Protein AF-A0A6M3XNW1-F1 (afdb_monomer_lite)

Sequence (284 aa):
MSIDFYTALRSRARSQEREARLKGRSLTQAEATAPYVALAETAGERLRAGKSVELAERGQEAQEQQFGKTLEEDRITRAETTRLTEIRLAEEKRATAAREAAEAARLDEQKRISNIQIQMAKDAAEPSTGDRIASGATGAYVGSYVGSAVGTASGAATGAAAGGSYAGLYGAVIGAVIGYFVDCVIITACTDPYSYEVNLARKFRDRFMGPETLTGYYVISAVIAPLIRKFKVVRWLAYRILVTRLVDYGEWVFERKEKTTRPLSKAISKAFLDLCGKIGRRIM

Foldseek 3Di:
DDPVVVVVLVVVLVVVCVVCVVVVHPDDSCNSCVVVVVVVVVVVVVVVVVVVVVVVVVVVVVVVVVVVVVVVVVVVVVVVVVVVVVVVVVVVVVVVVVVVVVVVVVVVVVVVVVVVVVVVVVVVPPDPPDDPDDPDPVVVVVCLVVVLVDDLPVQLVVQPVPDPPPRSVCRSLVSVVVVVDDWQLLVCLLDPCPDPLRVLVSVVCVPPPDPLLVQLSSVVSSVLSVVLNVDVVSSVVCCVQPSVLCSLVSCVVVVVDPDDRDVSSVVSVVVSSVSSNVSSVVVD

Organism: NCBI:txid1070528

Secondary structure (DSSP, 8-state):
--HHHHHHHHHHHHHHHHHHHHTT----HHHHHHHHHHHHHHHHHHHHHHHHHHHHHHHHHHHHHHHHHHHHHHHHHHHHHHHHHHHHHHHHHHHHHHHHHHHHHHHHHHHHHHHHHHHHHHHHTS--SS-----SSHHHHHHHHHTTTS-TTHHHHHHHHHSTTTHHHHHHHHHHHHHS-S--HHHHHHS-TTSHHHHHHHHHHHHH--HHHHHHHHHHHHHHHHHHHH-HHHHHHHIIIIIHHHHHHHHHHTT--SSPPPHHHHHHHHHHHHHHHHHHHHH-

Structure (mmCIF, N/CA/C/O backbone):
data_AF-A0A6M3XNW1-F1
#
_entry.id   AF-A0A6M3XNW1-F1
#
loop_
_atom_site.group_PDB
_atom_site.id
_atom_site.type_symbol
_atom_site.label_atom_id
_atom_site.label_alt_id
_atom_site.label_comp_id
_atom_site.label_asym_id
_atom_site.label_entity_id
_atom_site.label_seq_id
_atom_site.pdbx_PDB_ins_code
_atom_site.Cartn_x
_atom_site.Cartn_y
_atom_site.Cartn_z
_atom_site.occupancy
_atom_site.B_iso_or_equiv
_atom_site.auth_seq_id
_atom_site.auth_comp_id
_atom_site.auth_asym_id
_atom_site.auth_atom_id
_atom_site.pdbx_PDB_model_num
ATOM 1 N N . MET A 1 1 ? -41.170 17.453 61.099 1.00 54.44 1 MET A N 1
ATOM 2 C CA . MET A 1 1 ? -41.900 17.876 62.313 1.00 54.44 1 MET A CA 1
ATOM 3 C C . MET A 1 1 ? -40.866 18.275 63.342 1.00 54.44 1 MET A C 1
ATOM 5 O O . MET A 1 1 ? -40.010 17.451 63.636 1.00 54.44 1 MET A O 1
ATOM 9 N N . SER A 1 2 ? -40.877 19.527 63.806 1.00 63.12 2 SER A N 1
ATOM 10 C CA . SER A 1 2 ? -39.969 19.960 64.871 1.00 63.12 2 SER A CA 1
ATOM 11 C C . SER A 1 2 ? -40.390 19.335 66.203 1.00 63.12 2 SER A C 1
ATOM 13 O O . SER A 1 2 ? -41.561 18.998 66.405 1.00 63.12 2 SER A O 1
ATOM 15 N N . ILE A 1 3 ? -39.425 19.170 67.107 1.00 68.56 3 ILE A N 1
ATOM 16 C CA . ILE A 1 3 ? -39.617 18.628 68.462 1.00 68.56 3 ILE A CA 1
ATOM 17 C C . ILE A 1 3 ? -40.724 19.397 69.217 1.00 68.56 3 ILE A C 1
ATOM 19 O O . ILE A 1 3 ? -41.479 18.799 69.985 1.00 68.56 3 ILE A O 1
ATOM 23 N N . ASP A 1 4 ? -40.899 20.682 68.902 1.00 70.75 4 ASP A N 1
ATOM 24 C CA . ASP A 1 4 ? -41.885 21.585 69.509 1.00 70.75 4 ASP A CA 1
ATOM 25 C C . ASP A 1 4 ? -43.344 21.200 69.223 1.00 70.75 4 ASP A C 1
ATOM 27 O O . ASP A 1 4 ? -44.237 21.426 70.039 1.00 70.75 4 ASP A O 1
ATOM 31 N N . PHE A 1 5 ? -43.612 20.570 68.077 1.00 72.19 5 PHE A N 1
ATOM 32 C CA . PHE A 1 5 ? -44.967 20.130 67.743 1.00 72.19 5 PHE A CA 1
ATOM 33 C C . PHE A 1 5 ? -45.397 18.934 68.607 1.00 72.19 5 PHE A C 1
ATOM 35 O O . PHE A 1 5 ? -46.535 18.856 69.076 1.00 72.19 5 PHE A O 1
ATOM 42 N N . TYR A 1 6 ? -44.461 18.022 68.881 1.00 69.06 6 TYR A N 1
ATOM 43 C CA . TYR A 1 6 ? -44.709 16.848 69.718 1.00 69.06 6 TYR A CA 1
ATOM 44 C C . TYR A 1 6 ? -44.898 17.218 71.193 1.00 69.06 6 TYR A C 1
ATOM 46 O O . TYR A 1 6 ? -45.746 16.639 71.878 1.00 69.06 6 TYR A O 1
ATOM 54 N N . THR A 1 7 ? -44.148 18.203 71.693 1.00 75.69 7 THR A N 1
ATOM 55 C CA . THR A 1 7 ? -44.304 18.696 73.068 1.00 75.69 7 THR A CA 1
ATOM 56 C C . THR A 1 7 ? -45.633 19.429 73.259 1.00 75.69 7 THR A C 1
ATOM 58 O O . THR A 1 7 ? -46.295 19.211 74.278 1.00 75.69 7 THR A O 1
ATOM 61 N N . ALA A 1 8 ? -46.088 20.199 72.263 1.00 75.50 8 ALA A N 1
ATOM 62 C CA . ALA A 1 8 ? -47.393 20.864 72.279 1.00 75.50 8 ALA A CA 1
ATOM 63 C C . ALA A 1 8 ? -48.581 19.880 72.246 1.00 75.50 8 ALA A C 1
ATOM 65 O O . ALA A 1 8 ? -49.568 20.062 72.962 1.00 75.50 8 ALA A O 1
ATOM 66 N N . LEU A 1 9 ? -48.491 18.798 71.466 1.00 74.38 9 LEU A N 1
ATOM 67 C CA . LEU A 1 9 ? -49.522 17.752 71.456 1.00 74.38 9 LEU A CA 1
ATOM 68 C C . LEU A 1 9 ? -49.576 16.991 72.786 1.00 74.38 9 LEU A C 1
ATOM 70 O O . LEU A 1 9 ? -50.655 16.732 73.324 1.00 74.38 9 LEU A O 1
ATOM 74 N N . ARG A 1 10 ? -48.410 16.690 73.368 1.00 75.12 10 ARG A N 1
ATOM 75 C CA . ARG A 1 10 ? -48.321 15.975 74.647 1.00 75.12 10 ARG A CA 1
ATOM 76 C C . ARG A 1 10 ? -48.846 16.806 75.820 1.00 75.12 10 ARG A C 1
ATOM 78 O O . ARG A 1 10 ? -49.422 16.234 76.746 1.00 75.12 10 ARG A O 1
ATOM 85 N N . SER A 1 11 ? -48.676 18.130 75.798 1.00 77.12 11 SER A N 1
ATOM 86 C CA . SER A 1 11 ? -49.221 19.012 76.838 1.00 77.12 11 SER A CA 1
ATOM 87 C C . SER A 1 11 ? -50.751 19.096 76.771 1.00 77.12 11 SER A C 1
ATOM 89 O O . SER A 1 11 ? -51.408 18.979 77.808 1.00 77.12 11 SER A O 1
ATOM 91 N N . ARG A 1 12 ? -51.335 19.178 75.566 1.00 78.44 12 ARG A N 1
ATOM 92 C CA . ARG A 1 12 ? -52.797 19.161 75.369 1.00 78.44 12 ARG A CA 1
ATOM 93 C C . ARG A 1 12 ? -53.440 17.837 75.773 1.00 78.44 12 ARG A C 1
ATOM 95 O O . ARG A 1 12 ? -54.447 17.859 76.478 1.00 78.44 12 ARG A O 1
ATOM 102 N N . ALA A 1 13 ? -52.829 16.703 75.422 1.00 71.56 13 ALA A N 1
ATOM 103 C CA . ALA A 1 13 ? -53.322 15.383 75.824 1.00 71.56 13 ALA A CA 1
ATOM 104 C C . ALA A 1 13 ? -53.386 15.236 77.357 1.00 71.56 13 ALA A C 1
ATOM 106 O O . ALA A 1 13 ? -54.395 14.794 77.901 1.00 71.56 13 ALA A O 1
ATOM 107 N N . ARG A 1 14 ? -52.352 15.703 78.076 1.00 76.81 14 ARG A N 1
ATOM 108 C CA . ARG A 1 14 ? -52.343 15.708 79.552 1.00 76.81 14 ARG A CA 1
ATOM 109 C C . ARG A 1 14 ? -53.399 16.638 80.153 1.00 76.81 14 ARG A C 1
ATOM 111 O O . ARG A 1 14 ? -53.930 16.336 81.219 1.00 76.81 14 ARG A O 1
ATOM 118 N N . SER A 1 15 ? -53.702 17.759 79.499 1.00 79.31 15 SER A N 1
ATOM 119 C CA . SER A 1 15 ? -54.755 18.676 79.952 1.00 79.31 15 SER A CA 1
ATOM 120 C C . SER A 1 15 ? -56.141 18.036 79.844 1.00 79.31 15 SER A C 1
ATOM 122 O O . SER A 1 15 ? -56.919 18.098 80.792 1.00 79.31 15 SER A O 1
ATOM 124 N N . GLN A 1 16 ? -56.431 17.357 78.731 1.00 72.31 16 GLN A N 1
ATOM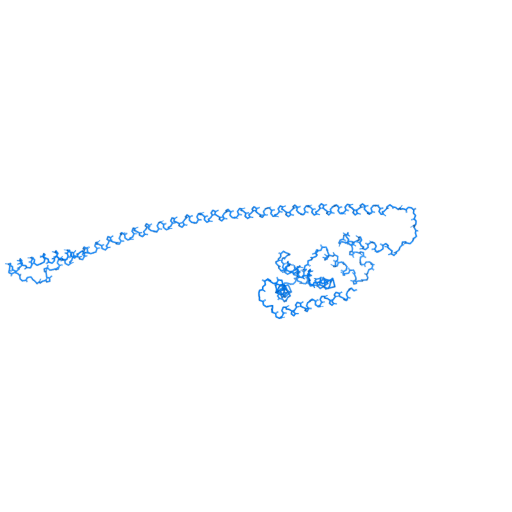 125 C CA . GLN A 1 16 ? -57.712 16.669 78.544 1.00 72.31 16 GLN A CA 1
ATOM 126 C C . GLN A 1 16 ? -57.862 15.444 79.451 1.00 72.31 16 GLN A C 1
ATOM 128 O O . GLN A 1 16 ? -58.952 15.196 79.961 1.00 72.31 16 GLN A O 1
ATOM 133 N N . GLU A 1 17 ? -56.774 14.722 79.735 1.00 69.06 17 GLU A N 1
ATOM 134 C CA . GLU A 1 17 ? -56.795 13.630 80.714 1.00 69.06 17 GLU A CA 1
ATOM 135 C C . GLU A 1 17 ? -57.155 14.142 82.122 1.00 69.06 17 GLU A C 1
ATOM 137 O O . GLU A 1 17 ? -57.932 13.510 82.840 1.00 69.06 17 GLU A O 1
ATOM 142 N N . ARG A 1 18 ? -56.653 15.325 82.511 1.00 75.31 18 ARG A N 1
ATOM 143 C CA . ARG A 1 18 ? -57.019 15.970 83.783 1.00 75.31 18 ARG A CA 1
ATOM 144 C C . ARG A 1 18 ? -58.491 16.385 83.817 1.00 75.31 18 ARG A C 1
ATOM 146 O O . ARG A 1 18 ? -59.160 16.121 84.813 1.00 75.31 18 ARG A O 1
ATOM 153 N N . GLU A 1 19 ? -59.012 16.976 82.744 1.00 74.44 19 GLU A N 1
ATOM 154 C CA . GLU A 1 19 ? -60.436 17.337 82.653 1.00 74.44 19 GLU A CA 1
ATOM 155 C C . GLU A 1 19 ? -61.366 16.114 82.656 1.00 74.44 19 GLU A C 1
ATOM 157 O O . GLU A 1 19 ? -62.431 16.151 83.274 1.00 74.44 19 GLU A O 1
ATOM 162 N N . ALA A 1 20 ? -60.968 15.015 82.009 1.00 64.94 20 ALA A N 1
ATOM 163 C CA . ALA A 1 20 ? -61.727 13.766 82.004 1.00 64.94 20 ALA A CA 1
ATOM 164 C C . ALA A 1 20 ? -61.803 13.137 83.405 1.00 64.94 20 ALA A C 1
ATOM 166 O O . ALA A 1 20 ? -62.886 12.738 83.841 1.00 64.94 20 ALA A O 1
ATOM 167 N N . ARG A 1 21 ? -60.680 13.133 84.144 1.00 67.38 21 ARG A N 1
ATOM 168 C CA . ARG A 1 21 ? -60.633 12.667 85.541 1.00 67.38 21 ARG A CA 1
ATOM 169 C C . ARG A 1 21 ? -61.508 13.515 86.464 1.00 67.38 21 ARG A C 1
ATOM 171 O O . ARG A 1 21 ? -62.206 12.954 87.302 1.00 67.38 21 ARG A O 1
ATOM 178 N N . LEU A 1 22 ? -61.532 14.837 86.279 1.00 74.44 22 LEU A N 1
ATOM 179 C CA . LEU A 1 22 ? -62.405 15.738 87.047 1.00 74.44 22 LEU A CA 1
ATOM 180 C C . LEU A 1 22 ? -63.901 15.487 86.791 1.00 74.44 22 LEU A C 1
ATOM 182 O O . LEU A 1 22 ? -64.718 15.725 87.673 1.00 74.44 22 LEU A O 1
ATOM 186 N N . LYS A 1 23 ? -64.266 14.968 85.614 1.00 76.25 23 LYS A N 1
ATOM 187 C CA . LYS A 1 23 ? -65.652 14.621 85.252 1.00 76.25 23 LYS A CA 1
ATOM 188 C C . LYS A 1 23 ? -66.038 13.175 85.599 1.00 76.25 23 LYS A C 1
ATOM 190 O O . LYS A 1 23 ? -67.087 12.712 85.159 1.00 76.25 23 LYS A O 1
ATOM 195 N N . GLY A 1 24 ? -65.202 12.449 86.350 1.00 64.88 24 GLY A N 1
ATOM 196 C CA . GLY A 1 24 ? -65.490 11.085 86.810 1.00 64.88 24 GLY A CA 1
ATOM 197 C C . GLY A 1 24 ? -65.556 10.029 85.700 1.00 64.88 24 GLY A C 1
ATOM 198 O O . GLY A 1 24 ? -66.016 8.917 85.943 1.00 64.88 24 GLY A O 1
ATOM 199 N N . ARG A 1 25 ? -65.106 10.351 84.479 1.00 58.06 25 ARG A N 1
ATOM 200 C CA . ARG A 1 25 ? -65.026 9.397 83.366 1.00 58.06 25 ARG A CA 1
ATOM 201 C C . ARG A 1 25 ? -63.602 8.861 83.269 1.00 58.06 25 ARG A C 1
ATOM 203 O O . ARG A 1 25 ? -62.675 9.610 82.969 1.00 58.06 25 ARG A O 1
ATOM 210 N N . SER A 1 26 ? -63.424 7.560 83.487 1.00 53.44 26 SER A N 1
ATOM 211 C CA . SER A 1 26 ? -62.165 6.866 83.209 1.00 53.44 26 SER A CA 1
ATOM 212 C C . SER A 1 26 ? -62.028 6.639 81.701 1.00 53.44 26 SER A C 1
ATOM 214 O O . SER A 1 26 ? -62.300 5.551 81.201 1.00 53.44 26 SER A O 1
ATOM 216 N N . LEU A 1 27 ? -61.654 7.684 80.962 1.00 56.38 27 LEU A N 1
ATOM 217 C CA . LEU A 1 27 ? -61.213 7.531 79.577 1.00 56.38 27 LEU A CA 1
ATOM 218 C C . LEU A 1 27 ? -59.874 6.800 79.587 1.00 56.38 27 LEU A C 1
ATOM 220 O O . LEU A 1 27 ? -58.929 7.223 80.259 1.00 56.38 27 LEU A O 1
ATOM 224 N N . THR A 1 28 ? -59.802 5.687 78.866 1.00 61.50 28 THR A N 1
ATOM 225 C CA . THR A 1 28 ? -58.539 4.969 78.720 1.00 61.50 28 THR A CA 1
ATOM 226 C C . THR A 1 28 ? -57.566 5.844 77.927 1.00 61.50 28 THR A C 1
ATOM 228 O O . THR A 1 28 ? -57.954 6.580 77.019 1.00 61.50 28 THR A O 1
ATOM 231 N N . GLN A 1 29 ? -56.277 5.804 78.272 1.00 57.88 29 GLN A N 1
ATOM 232 C CA . GLN A 1 29 ? -55.242 6.657 77.665 1.00 57.88 29 GLN A CA 1
ATOM 233 C C . GLN A 1 29 ? -55.179 6.530 76.122 1.00 57.88 29 GLN A C 1
ATOM 235 O O . GLN A 1 29 ? -54.745 7.456 75.433 1.00 57.88 29 GLN A O 1
ATOM 240 N N . ALA A 1 30 ? -55.661 5.407 75.581 1.00 57.47 30 ALA A N 1
ATOM 241 C CA . ALA A 1 30 ? -55.808 5.146 74.153 1.00 57.47 30 ALA A CA 1
ATOM 242 C C . ALA A 1 30 ? -56.915 5.994 73.489 1.00 57.47 30 ALA A C 1
ATOM 244 O O . ALA A 1 30 ? -56.702 6.553 72.416 1.00 57.47 30 ALA A O 1
ATOM 245 N N . GLU A 1 31 ? -58.069 6.171 74.138 1.00 64.56 31 GLU A N 1
ATOM 246 C CA . GLU A 1 31 ? -59.197 6.938 73.583 1.00 64.56 31 GLU A CA 1
ATOM 247 C C . GLU A 1 31 ? -58.911 8.445 73.548 1.00 64.56 31 GLU A C 1
ATOM 249 O O . GLU A 1 31 ? -59.320 9.141 72.621 1.00 64.56 31 GLU A O 1
ATOM 254 N N . ALA A 1 32 ? -58.143 8.952 74.518 1.00 62.44 32 ALA A N 1
ATOM 255 C CA . ALA A 1 32 ? -57.743 10.359 74.562 1.00 62.44 32 ALA A CA 1
ATOM 256 C C . ALA A 1 32 ? -56.666 10.724 73.519 1.00 62.44 32 ALA A C 1
ATOM 258 O O . ALA A 1 32 ? -56.507 11.895 73.176 1.00 62.44 32 ALA A O 1
ATOM 259 N N . THR A 1 33 ? -55.909 9.743 73.016 1.00 65.75 33 THR A N 1
ATOM 260 C CA . THR A 1 33 ? -54.790 9.973 72.083 1.00 65.75 33 THR A CA 1
ATOM 261 C C . THR A 1 33 ? -55.134 9.663 70.626 1.00 65.75 33 THR A C 1
ATOM 263 O O . THR A 1 33 ? -54.549 10.279 69.733 1.00 65.75 33 THR A O 1
ATOM 266 N N . ALA A 1 34 ? -56.133 8.811 70.372 1.00 70.88 34 ALA A N 1
ATOM 267 C CA . ALA A 1 34 ? -56.599 8.434 69.036 1.00 70.88 34 ALA A CA 1
ATOM 268 C C . ALA A 1 34 ? -56.847 9.607 68.054 1.00 70.88 34 ALA A C 1
ATOM 270 O O . ALA A 1 34 ? -56.321 9.553 66.938 1.00 70.88 34 ALA A O 1
ATOM 271 N N . PRO A 1 35 ? -57.554 10.702 68.414 1.00 70.81 35 PRO A N 1
ATOM 272 C CA . PRO A 1 35 ? -57.809 11.785 67.458 1.00 70.81 35 PRO A CA 1
ATOM 273 C C . PRO A 1 35 ? -56.543 12.567 67.078 1.00 70.81 35 PRO A C 1
ATOM 275 O O . PRO A 1 35 ? -56.466 13.121 65.985 1.00 70.81 35 PRO A O 1
ATOM 278 N N . TYR A 1 36 ? -55.526 12.593 67.943 1.00 66.44 36 TYR A N 1
ATOM 279 C CA . TYR A 1 36 ? -54.273 13.302 67.672 1.00 66.44 36 TYR A CA 1
ATOM 280 C C . TYR A 1 36 ? -53.321 12.495 66.787 1.00 66.44 36 TYR A C 1
ATOM 282 O O . TYR A 1 36 ? -52.577 13.089 66.008 1.00 66.44 36 TYR A O 1
ATOM 290 N N . VAL A 1 37 ? -53.370 11.161 66.863 1.00 71.19 37 VAL A N 1
ATOM 291 C CA . VAL A 1 37 ? -52.598 10.281 65.973 1.00 71.19 37 VAL A CA 1
ATOM 292 C C . VAL A 1 37 ? -53.104 10.411 64.534 1.00 71.19 37 VAL A C 1
ATOM 294 O O . VAL A 1 37 ? -52.306 10.677 63.641 1.00 71.19 37 VAL A O 1
ATOM 297 N N . ALA A 1 38 ? -54.425 10.384 64.323 1.00 71.31 38 ALA A N 1
ATOM 298 C CA . ALA A 1 38 ? -55.018 10.576 62.994 1.00 71.31 38 ALA A CA 1
ATOM 299 C C . ALA A 1 38 ? -54.694 11.960 62.384 1.00 71.31 38 ALA A C 1
ATOM 301 O O . ALA A 1 38 ? -54.456 12.103 61.180 1.00 71.31 38 ALA A O 1
ATOM 302 N N . LEU A 1 39 ? -54.630 13.005 63.216 1.00 72.38 39 LEU A N 1
ATOM 303 C CA . LEU A 1 39 ? -54.281 14.360 62.775 1.00 72.38 39 LEU A CA 1
ATOM 304 C C . LEU A 1 39 ? -52.781 14.507 62.459 1.00 72.38 39 LEU A C 1
ATOM 306 O O . LEU A 1 39 ? -52.402 15.251 61.555 1.00 72.38 39 LEU A O 1
ATOM 310 N N . ALA A 1 40 ? -51.920 13.779 63.174 1.00 69.62 40 ALA A N 1
ATOM 311 C CA . ALA A 1 40 ? -50.487 13.732 62.901 1.00 69.62 40 ALA A CA 1
ATOM 312 C C . ALA A 1 40 ? -50.165 12.939 61.622 1.00 69.62 40 ALA A C 1
ATOM 314 O O . ALA A 1 40 ? -49.285 13.354 60.864 1.00 69.62 40 ALA A O 1
ATOM 315 N N . GLU A 1 41 ? -50.892 11.853 61.348 1.00 72.44 41 GLU A N 1
ATOM 316 C CA . GLU A 1 41 ? -50.749 11.068 60.115 1.00 72.44 41 GLU A CA 1
ATOM 317 C C . GLU A 1 41 ? -51.164 11.877 58.883 1.00 72.44 41 GLU A C 1
ATOM 319 O O . GLU A 1 41 ? -50.366 12.033 57.958 1.00 72.44 41 GLU A O 1
ATOM 324 N N . THR A 1 42 ? -52.334 12.519 58.915 1.00 74.06 42 THR A N 1
ATOM 325 C CA . THR A 1 42 ? -52.811 13.365 57.803 1.00 74.06 42 THR A CA 1
ATOM 326 C C . THR A 1 42 ? -51.921 14.592 57.555 1.00 74.06 42 THR A C 1
ATOM 328 O O . THR A 1 42 ? -51.682 14.974 56.406 1.00 74.06 42 THR A O 1
ATOM 331 N N . ALA A 1 43 ? -51.359 15.203 58.604 1.00 69.94 43 ALA A N 1
ATOM 332 C CA . ALA A 1 43 ? -50.366 16.271 58.457 1.00 69.94 43 ALA A CA 1
ATOM 333 C C . ALA A 1 43 ? -49.033 15.756 57.878 1.00 69.94 43 ALA A C 1
ATOM 335 O O . ALA A 1 43 ? -48.395 16.442 57.074 1.00 69.94 43 ALA A O 1
ATOM 336 N N . GLY A 1 44 ? -48.619 14.543 58.258 1.00 68.38 44 GLY A N 1
ATOM 337 C CA . GLY A 1 44 ? -47.446 13.870 57.707 1.00 68.38 44 GLY A CA 1
ATOM 338 C C . GLY A 1 44 ? -47.591 13.561 56.217 1.00 68.38 44 GLY A C 1
ATOM 339 O O . GLY A 1 44 ? -46.657 13.802 55.452 1.00 68.38 44 GLY A O 1
ATOM 340 N N . GLU A 1 45 ? -48.764 13.098 55.787 1.00 71.88 45 GLU A N 1
ATOM 341 C CA . GLU A 1 45 ? -49.071 12.823 54.379 1.00 71.88 45 GLU A CA 1
ATOM 342 C C . GLU A 1 45 ? -49.058 14.092 53.522 1.00 71.88 45 GLU A C 1
ATOM 344 O O . GLU A 1 45 ? -48.435 14.104 52.461 1.00 71.88 45 GLU A O 1
ATOM 349 N N . ARG A 1 46 ? -49.635 15.198 54.010 1.00 69.00 46 ARG A N 1
ATOM 350 C CA . ARG A 1 46 ? -49.598 16.489 53.298 1.00 69.00 46 ARG A CA 1
ATOM 351 C C . ARG A 1 46 ? -48.182 17.044 53.148 1.00 69.00 46 ARG A C 1
ATOM 353 O O . ARG A 1 46 ? -47.846 17.584 52.098 1.00 69.00 46 ARG A O 1
ATOM 360 N N . LEU A 1 47 ? -47.329 16.875 54.160 1.00 67.06 47 LEU A N 1
ATOM 361 C CA . LEU A 1 47 ? -45.920 17.276 54.080 1.00 67.06 47 LEU A CA 1
ATOM 362 C C . LEU A 1 47 ? -45.114 16.392 53.121 1.00 67.06 47 LEU A C 1
ATOM 364 O O . LEU A 1 47 ? -44.245 16.904 52.419 1.00 67.06 47 LEU A O 1
ATOM 368 N N . ARG A 1 48 ? -45.393 15.083 53.065 1.00 67.94 48 ARG A N 1
ATOM 369 C CA . ARG A 1 48 ? -44.765 14.185 52.081 1.00 67.94 48 ARG A CA 1
ATOM 370 C C . ARG A 1 48 ? -45.197 14.540 50.659 1.00 67.94 48 ARG A C 1
ATOM 372 O O . ARG A 1 48 ? -44.329 14.633 49.799 1.00 67.94 48 ARG A O 1
ATOM 379 N N . ALA A 1 49 ? -46.484 14.820 50.452 1.00 67.75 49 ALA A N 1
ATOM 380 C CA . ALA A 1 49 ? -47.026 15.245 49.163 1.00 67.75 49 ALA A CA 1
ATOM 381 C C . ALA A 1 49 ? -46.427 16.584 48.692 1.00 67.75 49 ALA A C 1
ATOM 383 O O . ALA A 1 49 ? -45.987 16.693 47.550 1.00 67.75 49 ALA A O 1
ATOM 384 N N . GLY A 1 50 ? -46.318 17.583 49.576 1.00 70.88 50 GLY A N 1
ATOM 385 C CA . GLY A 1 50 ? -45.680 18.862 49.237 1.00 70.88 50 GLY A CA 1
ATOM 386 C C . GLY A 1 50 ? -44.199 18.709 48.874 1.00 70.88 50 GLY A C 1
ATOM 387 O O . GLY A 1 50 ? -43.738 19.268 47.884 1.00 70.88 50 GLY A O 1
ATOM 388 N N . LYS A 1 51 ? -43.461 17.874 49.617 1.00 70.12 51 LYS A N 1
ATOM 389 C CA . LYS A 1 51 ? -42.031 17.646 49.365 1.00 70.12 51 LYS A CA 1
ATOM 390 C C . LYS A 1 51 ? -41.771 16.851 48.081 1.00 70.12 51 LYS A C 1
ATOM 392 O O . LYS A 1 51 ? -40.748 17.067 47.440 1.00 70.12 51 LYS A O 1
ATOM 397 N N . SER A 1 52 ? -42.681 15.953 47.690 1.00 66.12 52 SER A N 1
ATOM 398 C CA . SER A 1 52 ? -42.596 15.257 46.399 1.00 66.12 52 SER A CA 1
ATOM 399 C C . SER A 1 52 ? -42.843 16.180 45.206 1.00 66.12 52 SER A C 1
ATOM 401 O O . SER A 1 52 ? -42.216 15.982 44.172 1.00 66.12 52 SER A O 1
ATOM 403 N N . VAL A 1 53 ? -43.699 17.198 45.351 1.00 71.94 53 VAL A N 1
ATOM 404 C CA . VAL A 1 53 ? -43.953 18.184 44.286 1.00 71.94 53 VAL A CA 1
ATOM 405 C C . VAL A 1 53 ? -42.742 19.099 44.104 1.00 71.94 53 VAL A C 1
ATOM 407 O O . VAL A 1 53 ? -42.258 19.241 42.989 1.00 71.94 53 VAL A O 1
ATOM 410 N N . GLU A 1 54 ? -42.161 19.608 45.193 1.00 69.56 54 GLU A N 1
ATOM 411 C CA . GLU A 1 54 ? -40.962 20.461 45.125 1.00 69.56 54 GLU A CA 1
ATOM 412 C C . GLU A 1 54 ? -39.740 19.712 44.545 1.00 69.56 54 GLU A C 1
ATOM 414 O O . GLU A 1 54 ? -38.923 20.280 43.819 1.00 69.56 54 GLU A O 1
ATOM 419 N N . LEU A 1 55 ? -39.613 18.408 44.830 1.00 67.94 55 LEU A N 1
ATOM 420 C CA . LEU A 1 55 ? -38.584 17.553 44.225 1.00 67.94 55 LEU A CA 1
ATOM 421 C C . LEU A 1 55 ? -38.841 17.284 42.736 1.00 67.94 55 LEU A C 1
ATOM 423 O O . LEU A 1 55 ? -37.879 17.175 41.976 1.00 67.94 55 LEU A O 1
ATOM 427 N N . ALA A 1 56 ? -40.104 17.181 42.317 1.00 67.62 56 ALA A N 1
ATOM 428 C CA . ALA A 1 56 ? -40.463 17.005 40.913 1.00 67.62 56 ALA A CA 1
ATOM 429 C C . ALA A 1 56 ? -40.190 18.279 40.096 1.00 67.62 56 ALA A C 1
ATOM 431 O O . ALA A 1 56 ? -39.593 18.186 39.025 1.00 67.62 56 ALA A O 1
ATOM 432 N N . GLU A 1 57 ? -40.528 19.456 40.629 1.00 73.75 57 GLU A N 1
ATOM 433 C CA . GLU A 1 57 ? -40.260 20.751 39.985 1.00 73.75 57 GLU A CA 1
ATOM 434 C C . GLU A 1 57 ? -38.752 21.010 39.844 1.00 73.75 57 GLU A C 1
ATOM 436 O O . GLU A 1 57 ? -38.275 21.306 38.749 1.00 73.75 57 GLU A O 1
ATOM 441 N N . ARG A 1 58 ? -37.956 20.764 40.899 1.00 73.75 58 ARG A N 1
ATOM 442 C CA . ARG A 1 58 ? -36.484 20.853 40.799 1.00 73.75 58 ARG A CA 1
ATOM 443 C C . ARG A 1 58 ? -35.882 19.833 39.832 1.00 73.75 58 ARG A C 1
ATOM 445 O O . ARG A 1 58 ? -34.845 20.102 39.228 1.00 73.75 58 ARG A O 1
ATOM 452 N N . GLY A 1 59 ? -36.504 18.662 39.697 1.00 71.00 59 GLY A N 1
ATOM 453 C CA . GLY A 1 59 ? -36.108 17.651 38.720 1.00 71.00 59 GLY A CA 1
ATOM 454 C C . GLY A 1 59 ? -36.326 18.119 37.281 1.00 71.00 59 GLY A C 1
ATOM 455 O O . GLY A 1 59 ? -35.436 17.945 36.450 1.00 71.00 59 GLY A O 1
ATOM 456 N N . GLN A 1 60 ? -37.465 18.760 37.001 1.00 70.38 60 GLN A N 1
ATOM 457 C CA . GLN A 1 60 ? -37.776 19.304 35.676 1.00 70.38 60 GLN A CA 1
ATOM 458 C C . GLN A 1 60 ? -36.861 20.474 35.299 1.00 70.38 60 GLN A C 1
ATOM 460 O O . GLN A 1 60 ? -36.295 20.460 34.208 1.00 70.38 60 GLN A O 1
ATOM 465 N N . GLU A 1 61 ? -36.614 21.423 36.207 1.00 72.94 61 GLU A N 1
ATOM 466 C CA . GLU A 1 61 ? -35.697 22.545 35.946 1.00 72.94 61 GLU A CA 1
ATOM 467 C C . GLU A 1 61 ? -34.258 22.072 35.674 1.00 72.94 61 GLU A C 1
ATOM 469 O O . GLU A 1 61 ? -33.585 22.571 34.768 1.00 72.94 61 GLU A O 1
ATOM 474 N N . ALA A 1 62 ? -33.777 21.069 36.417 1.00 69.75 62 ALA A N 1
ATOM 475 C CA . ALA A 1 62 ? -32.456 20.486 36.188 1.00 69.75 62 ALA A CA 1
ATOM 476 C C . ALA A 1 62 ? -32.367 19.765 34.831 1.00 69.75 62 ALA A C 1
ATOM 478 O O . ALA A 1 62 ? -31.331 19.819 34.161 1.00 69.75 62 ALA A O 1
ATOM 479 N N . GLN A 1 63 ? -33.455 19.115 34.411 1.00 67.25 63 GLN A N 1
ATOM 480 C CA . GLN A 1 63 ? -33.522 18.402 33.141 1.00 67.25 63 GLN A CA 1
ATOM 481 C C . GLN A 1 63 ? -33.568 19.369 31.946 1.00 67.25 63 GLN A C 1
ATOM 483 O O . GLN A 1 63 ? -32.866 19.143 30.960 1.00 67.25 63 GLN A O 1
ATOM 488 N N . GLU A 1 64 ? -34.301 20.483 32.043 1.00 70.81 64 GLU A N 1
ATOM 489 C CA . GLU A 1 64 ? -34.324 21.533 31.012 1.00 70.81 64 GLU A CA 1
ATOM 490 C C . GLU A 1 64 ? -32.966 22.234 30.868 1.00 70.81 64 GLU A C 1
ATOM 492 O O . GLU A 1 64 ? -32.492 22.458 29.750 1.00 70.81 64 GLU A O 1
ATOM 497 N N . GLN A 1 65 ? -32.278 22.506 31.982 1.00 72.75 65 GLN A N 1
ATOM 498 C CA . GLN A 1 65 ? -30.933 23.087 31.948 1.00 72.75 65 GLN A CA 1
ATOM 499 C C . GLN A 1 65 ? -29.893 22.139 31.338 1.00 72.75 65 GLN A C 1
ATOM 501 O O . GLN A 1 65 ? -28.991 22.593 30.629 1.00 72.75 65 GLN A O 1
ATOM 506 N N . GLN A 1 66 ? -30.002 20.829 31.588 1.00 67.00 66 GLN A N 1
ATOM 507 C CA . GLN A 1 66 ? -29.142 19.840 30.936 1.00 67.00 66 GLN A CA 1
ATOM 508 C C . GLN A 1 66 ? -29.427 19.746 29.436 1.00 67.00 66 GLN A C 1
ATOM 510 O O . GLN A 1 66 ? -28.486 19.773 28.645 1.00 67.00 66 GLN A O 1
ATOM 515 N N . PHE A 1 67 ? -30.702 19.710 29.040 1.00 69.75 67 PHE A N 1
ATOM 516 C CA . PHE A 1 67 ? -31.088 19.596 27.633 1.00 69.75 67 PHE A CA 1
ATOM 517 C C . PHE A 1 67 ? -30.672 20.829 26.810 1.00 69.75 67 PHE A C 1
ATOM 519 O O . PHE A 1 67 ? -30.204 20.704 25.674 1.00 69.75 67 PHE A O 1
ATOM 526 N N . GLY A 1 68 ? -30.764 22.025 27.403 1.00 71.81 68 GLY A N 1
ATOM 527 C CA . GLY A 1 68 ? -30.294 23.269 26.790 1.00 71.81 68 GLY A CA 1
ATOM 528 C C . GLY A 1 68 ? -28.781 23.293 26.547 1.00 71.81 68 GLY A C 1
ATOM 529 O O . GLY A 1 68 ? -28.344 23.708 25.475 1.00 71.81 68 GLY A O 1
ATOM 530 N N . LYS A 1 69 ? -27.975 22.788 27.493 1.00 75.69 69 LYS A N 1
ATOM 531 C CA . LYS A 1 69 ? -26.512 22.698 27.326 1.00 75.69 69 LYS A CA 1
ATOM 532 C C . LYS A 1 69 ? -26.116 21.714 26.228 1.00 75.69 69 LYS A C 1
ATOM 534 O O . LYS A 1 69 ? -25.277 22.049 25.397 1.00 75.69 69 LYS A O 1
ATOM 539 N N . THR A 1 70 ? -26.769 20.552 26.165 1.00 72.88 70 THR A N 1
ATOM 540 C CA . THR A 1 70 ? -26.481 19.548 25.129 1.00 72.88 70 THR A CA 1
ATOM 541 C C . THR A 1 70 ? -26.807 20.041 23.718 1.00 72.88 70 THR A C 1
ATOM 543 O O . THR A 1 70 ? -26.069 19.755 22.780 1.00 72.88 70 THR A O 1
ATOM 546 N N . LEU A 1 71 ? -27.872 20.833 23.550 1.00 76.19 71 LEU A N 1
ATOM 547 C CA . LEU A 1 71 ? -28.238 21.394 22.244 1.00 76.19 71 LEU A CA 1
ATOM 548 C C . LEU A 1 71 ? -27.230 22.431 21.733 1.00 76.19 71 LEU A C 1
ATOM 550 O O . LEU A 1 71 ? -27.000 22.517 20.525 1.00 76.19 71 LEU A O 1
ATOM 554 N N . GLU A 1 72 ? -26.636 23.217 22.629 1.00 76.62 72 GLU A N 1
ATOM 555 C CA . GLU A 1 72 ? -25.659 24.237 22.246 1.00 76.62 72 GLU A CA 1
ATOM 556 C C . GLU A 1 72 ? -24.289 23.615 21.931 1.00 76.62 72 GLU A C 1
ATOM 558 O O . GLU A 1 72 ? -23.656 23.985 20.940 1.00 76.62 72 GLU A O 1
ATOM 563 N N . GLU A 1 73 ? -23.875 22.591 22.682 1.00 79.88 73 GLU A N 1
ATOM 564 C CA . GLU A 1 73 ? -22.684 21.787 22.368 1.00 79.88 73 GLU A CA 1
ATOM 565 C C . GLU A 1 73 ? -22.816 21.082 21.005 1.00 79.88 73 GLU A C 1
ATOM 567 O O . GLU A 1 73 ? -21.884 21.108 20.192 1.00 79.88 73 GLU A O 1
ATOM 572 N N . ASP A 1 74 ? -23.998 20.544 20.689 1.00 81.12 74 ASP A N 1
ATOM 573 C CA . ASP A 1 74 ? -24.283 19.940 19.384 1.00 81.12 74 ASP A CA 1
ATOM 574 C C . ASP A 1 74 ? -24.223 20.962 18.238 1.00 81.12 74 ASP A C 1
ATOM 576 O O . ASP A 1 74 ? -23.746 20.652 17.139 1.00 81.12 74 ASP A O 1
ATOM 580 N N . ARG A 1 75 ? -24.678 22.199 18.468 1.00 87.62 75 ARG A N 1
ATOM 581 C CA . ARG A 1 75 ? -24.605 23.281 17.473 1.00 87.62 75 ARG A CA 1
ATOM 582 C C . ARG A 1 75 ? -23.169 23.697 17.187 1.00 87.62 75 ARG A C 1
ATOM 584 O O . ARG A 1 75 ? -22.807 23.827 16.016 1.00 87.62 75 ARG A O 1
ATOM 591 N N . ILE A 1 76 ? -22.356 23.857 18.229 1.00 85.81 76 ILE A N 1
ATOM 592 C CA . ILE A 1 76 ? -20.933 24.195 18.097 1.00 85.81 76 ILE A CA 1
ATOM 593 C C . ILE A 1 76 ? -20.207 23.078 17.338 1.00 85.81 76 ILE A C 1
ATOM 595 O O . ILE A 1 76 ? -19.522 23.344 16.349 1.00 85.81 76 ILE A O 1
ATOM 599 N N . THR A 1 77 ? -20.461 21.820 17.698 1.00 86.38 77 THR A N 1
ATOM 600 C CA . THR A 1 77 ? -19.835 20.657 17.051 1.00 86.38 77 THR A CA 1
ATOM 601 C C . THR A 1 77 ? -20.226 20.534 15.570 1.00 86.38 77 THR A C 1
ATOM 603 O O . THR A 1 77 ? -19.385 20.260 14.707 1.00 86.38 77 THR A O 1
ATOM 606 N N . ARG A 1 78 ? -21.494 20.791 15.217 1.00 87.06 78 ARG A N 1
ATOM 607 C CA . ARG A 1 78 ? -21.941 20.815 13.809 1.00 87.06 78 ARG A CA 1
ATOM 608 C C . ARG A 1 78 ? -21.323 21.965 13.012 1.00 87.06 78 ARG A C 1
ATOM 610 O O . ARG A 1 78 ? -20.968 21.782 11.846 1.00 87.06 78 ARG A O 1
ATOM 617 N N . ALA A 1 79 ? -21.159 23.136 13.621 1.00 87.75 79 ALA A N 1
ATOM 618 C CA . ALA A 1 79 ? -20.518 24.273 12.965 1.00 87.75 79 ALA A CA 1
ATOM 619 C C . ALA A 1 79 ? -19.023 24.012 12.699 1.00 87.75 79 ALA A C 1
ATOM 621 O O . ALA A 1 79 ? -18.528 24.301 11.607 1.00 87.75 79 ALA A O 1
ATOM 622 N N . GLU A 1 80 ? -18.309 23.414 13.655 1.00 91.50 80 GLU A N 1
ATOM 623 C CA . GLU A 1 80 ? -16.891 23.069 13.500 1.00 91.50 80 GLU A CA 1
ATOM 624 C C . GLU A 1 80 ? -16.663 21.974 12.459 1.00 91.50 80 GLU A C 1
ATOM 626 O O . GLU A 1 80 ? -15.786 22.101 11.602 1.00 91.50 80 GLU A O 1
ATOM 631 N N . THR A 1 81 ? -17.485 20.924 12.476 1.00 88.62 81 THR A N 1
ATOM 632 C CA . THR A 1 81 ? -17.403 19.850 11.475 1.00 88.62 81 THR A CA 1
ATOM 633 C C . THR A 1 81 ? -17.660 20.378 10.066 1.00 88.62 81 THR A C 1
ATOM 635 O O . THR A 1 81 ? -16.913 20.031 9.151 1.00 88.62 81 THR A O 1
ATOM 638 N N . THR A 1 82 ? -18.618 21.295 9.895 1.00 93.19 82 THR A N 1
ATOM 639 C CA . THR A 1 82 ? -18.882 21.945 8.600 1.00 93.19 82 THR A CA 1
ATOM 640 C C . THR A 1 82 ? -17.668 22.749 8.119 1.00 93.19 82 THR A C 1
ATOM 642 O O . THR A 1 82 ? -17.193 22.539 7.001 1.00 93.19 82 THR A O 1
ATOM 645 N N . ARG A 1 83 ? -17.067 23.583 8.980 1.00 93.38 83 ARG A N 1
ATOM 646 C CA . ARG A 1 83 ? -15.849 24.344 8.636 1.00 93.38 83 ARG A CA 1
ATOM 647 C C . ARG A 1 83 ? -14.678 23.438 8.254 1.00 93.38 83 ARG A C 1
ATOM 649 O O . ARG A 1 83 ? -13.973 23.713 7.287 1.00 93.38 83 ARG A O 1
ATOM 656 N N . LEU A 1 84 ? -14.481 22.332 8.973 1.00 92.12 84 LEU A N 1
ATOM 657 C CA . LEU A 1 84 ? -13.433 21.361 8.651 1.00 92.12 84 LEU A CA 1
ATOM 658 C C . LEU A 1 84 ? -13.674 20.676 7.300 1.00 92.12 84 LEU A C 1
ATOM 660 O O . LEU A 1 84 ? -12.716 20.433 6.563 1.00 92.12 84 LEU A O 1
ATOM 664 N N . THR A 1 85 ? -14.929 20.382 6.949 1.00 92.38 85 THR A N 1
ATOM 665 C CA . THR A 1 85 ? -15.250 19.819 5.629 1.00 92.38 85 THR A CA 1
ATOM 666 C C . THR A 1 85 ? -14.995 20.807 4.494 1.00 92.38 85 THR A C 1
ATOM 668 O O . THR A 1 85 ? -14.451 20.409 3.466 1.00 92.38 85 THR A O 1
ATOM 671 N N . GLU A 1 86 ? -15.287 22.094 4.690 1.00 94.75 86 GLU A N 1
ATOM 672 C CA . GLU A 1 86 ? -15.001 23.139 3.700 1.00 94.75 86 GLU A CA 1
ATOM 673 C C . GLU A 1 86 ? -13.496 23.332 3.485 1.00 94.75 86 GLU A C 1
ATOM 675 O O . GLU A 1 86 ? -13.044 23.423 2.341 1.00 94.75 86 GLU A O 1
ATOM 680 N N . ILE A 1 87 ? -12.704 23.322 4.563 1.00 93.50 87 ILE A N 1
ATOM 681 C CA . ILE A 1 87 ? -11.239 23.415 4.483 1.00 93.50 87 ILE A CA 1
ATOM 682 C C . ILE A 1 87 ? -10.667 22.217 3.718 1.00 93.50 87 ILE A C 1
ATOM 684 O O . ILE A 1 87 ? -9.885 22.410 2.788 1.00 93.50 87 ILE A O 1
ATOM 688 N N . ARG A 1 88 ? -11.098 20.990 4.041 1.00 93.44 88 ARG A N 1
ATOM 689 C CA . ARG A 1 88 ? -10.648 19.781 3.329 1.00 93.44 88 ARG A CA 1
ATOM 690 C C . ARG A 1 88 ? -10.995 19.824 1.844 1.00 93.44 88 ARG A C 1
ATOM 692 O O . ARG A 1 88 ? -10.147 19.506 1.015 1.00 93.44 88 ARG A O 1
ATOM 699 N N . LEU A 1 89 ? -12.206 20.263 1.502 1.00 95.69 89 LEU A N 1
ATOM 700 C CA . LEU A 1 89 ? -12.626 20.398 0.108 1.00 95.69 89 LEU A CA 1
ATOM 701 C C . LEU A 1 89 ? -11.791 21.455 -0.635 1.00 95.69 89 LEU A C 1
ATOM 703 O O . LEU A 1 89 ? -11.454 21.275 -1.806 1.00 95.69 89 LEU A O 1
ATOM 707 N N . ALA A 1 90 ? -11.437 22.558 0.028 1.00 93.69 90 ALA A N 1
ATOM 708 C CA . ALA A 1 90 ? -10.574 23.586 -0.546 1.00 93.69 90 ALA A CA 1
ATOM 709 C C . ALA A 1 90 ? -9.132 23.088 -0.756 1.00 93.69 90 ALA A C 1
ATOM 711 O O . ALA A 1 90 ? -8.522 23.391 -1.783 1.00 93.69 90 ALA A O 1
ATOM 712 N N . GLU A 1 91 ? -8.588 22.307 0.179 1.00 94.44 91 GLU A N 1
ATOM 713 C CA . GLU A 1 91 ? -7.266 21.684 0.050 1.00 94.44 91 GLU A CA 1
ATOM 714 C C . GLU A 1 91 ? -7.226 20.649 -1.075 1.00 94.44 91 GLU A C 1
ATOM 716 O O . GLU A 1 91 ? -6.289 20.650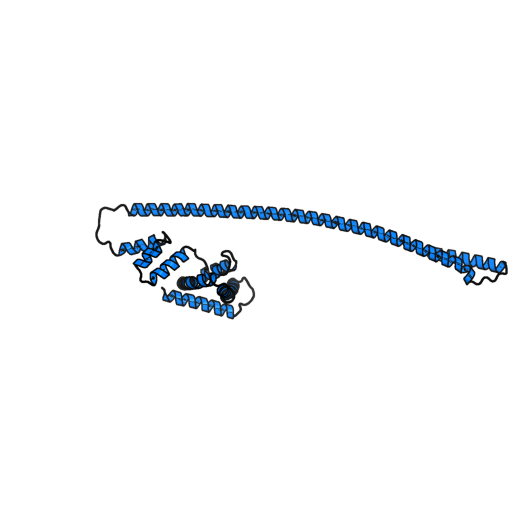 -1.874 1.00 94.44 91 GLU A O 1
ATOM 721 N N . GLU A 1 92 ? -8.265 19.822 -1.198 1.00 94.12 92 GLU A N 1
ATOM 722 C CA . GLU A 1 92 ? -8.378 18.842 -2.277 1.00 94.12 92 GLU A CA 1
ATOM 723 C C . GLU A 1 92 ? -8.406 19.532 -3.646 1.00 94.12 92 GLU A C 1
ATOM 725 O O . GLU A 1 92 ? -7.630 19.169 -4.530 1.00 94.12 92 GLU A O 1
ATOM 730 N N . LYS A 1 93 ? -9.190 20.611 -3.793 1.00 95.81 93 LYS A N 1
ATOM 731 C CA . LYS A 1 93 ? -9.220 21.424 -5.023 1.00 95.81 93 LYS A CA 1
ATOM 732 C C . LYS A 1 93 ? -7.870 22.068 -5.354 1.00 95.81 93 LYS A C 1
ATOM 734 O O . LYS A 1 93 ? -7.504 22.173 -6.522 1.00 95.81 93 LYS A O 1
ATOM 739 N N . ARG A 1 94 ? -7.104 22.505 -4.348 1.00 94.38 94 ARG A N 1
ATOM 740 C CA . ARG A 1 94 ? -5.742 23.029 -4.565 1.00 94.38 94 ARG A CA 1
ATOM 741 C C . ARG A 1 94 ? -4.780 21.924 -4.993 1.00 94.38 94 ARG A C 1
ATOM 743 O O . ARG A 1 94 ? -3.944 22.153 -5.863 1.00 94.38 94 ARG A O 1
ATOM 750 N N . ALA A 1 95 ? -4.908 20.730 -4.419 1.00 91.75 95 ALA A N 1
ATOM 751 C CA . ALA A 1 95 ? -4.082 19.585 -4.776 1.00 91.75 95 ALA A CA 1
ATOM 752 C C . ALA A 1 95 ? -4.366 19.085 -6.201 1.00 91.75 95 ALA A C 1
ATOM 754 O O . ALA A 1 95 ? -3.424 18.739 -6.916 1.00 91.75 95 ALA A O 1
ATOM 755 N N . THR A 1 96 ? -5.629 19.073 -6.640 1.00 93.50 96 THR A N 1
ATOM 756 C CA . THR A 1 96 ? -5.980 18.714 -8.023 1.00 93.50 96 THR A CA 1
ATOM 757 C C . THR A 1 96 ? -5.458 19.752 -9.010 1.00 93.50 96 THR A C 1
ATOM 759 O O . THR A 1 96 ? -4.774 19.377 -9.958 1.00 93.50 96 THR A O 1
ATOM 762 N N . ALA A 1 97 ? -5.650 21.046 -8.733 1.00 93.50 97 ALA A N 1
ATOM 763 C CA . ALA A 1 97 ? -5.130 22.118 -9.583 1.00 93.50 97 ALA A CA 1
ATOM 764 C C . ALA A 1 97 ? -3.593 22.074 -9.703 1.00 93.50 97 ALA A C 1
ATOM 766 O O . ALA A 1 97 ? -3.038 22.262 -10.784 1.00 93.50 97 ALA A O 1
ATOM 767 N N . ALA A 1 98 ? -2.887 21.762 -8.610 1.00 93.38 98 ALA A N 1
ATOM 768 C CA . ALA A 1 98 ? -1.434 21.595 -8.626 1.00 93.38 98 ALA A CA 1
ATOM 769 C C . ALA A 1 98 ? -0.981 20.386 -9.465 1.00 93.38 98 ALA A C 1
ATOM 771 O O . ALA A 1 98 ? 0.058 20.450 -10.125 1.00 93.38 98 ALA A O 1
ATOM 772 N N . ARG A 1 99 ? -1.750 19.287 -9.467 1.00 93.12 99 ARG A N 1
ATOM 773 C CA . ARG A 1 99 ? -1.467 18.111 -10.308 1.00 93.12 99 ARG A CA 1
ATOM 774 C C . ARG A 1 99 ? -1.670 18.417 -11.786 1.00 93.12 99 ARG A C 1
ATOM 776 O O . ARG A 1 99 ? -0.789 18.096 -12.575 1.00 93.12 99 ARG A O 1
ATOM 783 N N . GLU A 1 100 ? -2.769 19.077 -12.136 1.00 94.06 100 GLU A N 1
ATOM 784 C CA . GLU A 1 100 ? -3.054 19.489 -13.516 1.00 94.06 100 GLU A CA 1
ATOM 785 C C . GLU A 1 100 ? -1.981 20.452 -14.043 1.00 94.06 100 GLU A C 1
ATOM 787 O O . GLU A 1 100 ? -1.475 20.273 -15.150 1.00 94.06 100 GLU A O 1
ATOM 792 N N . ALA A 1 101 ? -1.543 21.416 -13.225 1.00 93.69 101 ALA A N 1
ATOM 793 C CA . ALA A 1 101 ? -0.449 22.318 -13.584 1.00 93.69 101 ALA A CA 1
ATOM 794 C C . ALA A 1 101 ? 0.888 21.577 -13.790 1.00 93.69 101 ALA A C 1
ATOM 796 O O . ALA A 1 101 ? 1.628 21.873 -14.730 1.00 93.69 101 ALA A O 1
ATOM 797 N N . ALA A 1 102 ? 1.199 20.589 -12.944 1.00 91.69 102 ALA A N 1
ATOM 798 C CA . ALA A 1 102 ? 2.410 19.780 -13.084 1.00 91.69 102 ALA A CA 1
ATOM 799 C C . ALA A 1 102 ? 2.372 18.873 -14.327 1.00 91.69 102 ALA A C 1
ATOM 801 O O . ALA A 1 102 ? 3.402 18.664 -14.971 1.00 91.69 102 ALA A O 1
ATOM 802 N N . GLU A 1 103 ? 1.203 18.340 -14.681 1.00 93.69 103 GLU A N 1
ATOM 803 C CA . GLU A 1 103 ? 1.017 17.539 -15.891 1.00 93.69 103 GLU A CA 1
ATOM 804 C C . GLU A 1 103 ? 1.138 18.396 -17.157 1.00 93.69 103 GLU A C 1
ATOM 806 O O . GLU A 1 103 ? 1.854 18.016 -18.086 1.00 93.69 103 GLU A O 1
ATOM 811 N N . ALA A 1 104 ? 0.554 19.597 -17.157 1.00 92.44 104 ALA A N 1
ATOM 812 C CA . ALA A 1 104 ? 0.712 20.558 -18.245 1.00 92.44 104 ALA A CA 1
ATOM 813 C C . ALA A 1 104 ? 2.187 20.945 -18.465 1.00 92.44 104 ALA A C 1
ATOM 815 O O . ALA A 1 104 ? 2.655 20.952 -19.604 1.00 92.44 104 ALA A O 1
ATOM 816 N N . ALA A 1 105 ? 2.945 21.183 -17.387 1.00 93.25 105 ALA A N 1
ATOM 817 C CA . ALA A 1 105 ? 4.377 21.479 -17.467 1.00 93.25 105 ALA A CA 1
ATOM 818 C C . ALA A 1 105 ? 5.197 20.305 -18.033 1.00 93.25 105 ALA A C 1
ATOM 820 O O . ALA A 1 105 ? 6.117 20.511 -18.823 1.00 93.25 105 ALA A O 1
ATOM 821 N N . ARG A 1 106 ? 4.852 19.059 -17.679 1.00 92.00 106 ARG A N 1
ATOM 822 C CA . ARG A 1 106 ? 5.506 17.866 -18.247 1.00 92.00 106 ARG A CA 1
ATOM 823 C C . ARG A 1 106 ? 5.224 17.704 -19.734 1.00 92.00 106 ARG A C 1
ATOM 825 O O . ARG A 1 106 ? 6.124 17.325 -20.479 1.00 92.00 106 ARG A O 1
ATOM 832 N N . LEU A 1 107 ? 3.994 17.981 -20.159 1.00 92.31 107 LEU A N 1
ATOM 833 C CA . LEU A 1 107 ? 3.606 17.881 -21.561 1.00 92.31 107 LEU A CA 1
ATOM 834 C C . LEU A 1 107 ? 4.307 18.947 -22.418 1.00 92.31 107 LEU A C 1
ATOM 836 O O . LEU A 1 107 ? 4.700 18.657 -23.548 1.00 92.31 107 LEU A O 1
ATOM 840 N N . ASP A 1 108 ? 4.504 20.155 -21.884 1.00 94.06 108 ASP A N 1
ATOM 841 C CA . ASP A 1 108 ? 5.295 21.200 -22.546 1.00 94.06 108 ASP A CA 1
ATOM 842 C C . ASP A 1 108 ? 6.772 20.797 -22.689 1.00 94.06 108 ASP A C 1
ATOM 844 O O . ASP A 1 108 ? 7.344 20.876 -23.779 1.00 94.06 108 ASP A O 1
ATOM 848 N N . GLU A 1 109 ? 7.369 20.246 -21.630 1.00 90.12 109 GLU A N 1
ATOM 849 C CA . GLU A 1 109 ? 8.753 19.766 -21.676 1.00 90.12 109 GLU A CA 1
ATOM 850 C C . GLU A 1 109 ? 8.925 18.592 -22.654 1.00 90.12 109 GLU A C 1
ATOM 852 O O . GLU A 1 109 ? 9.875 18.549 -23.437 1.00 90.12 109 GLU A O 1
ATOM 857 N N . GLN A 1 110 ? 7.961 17.668 -22.698 1.00 89.19 110 GLN A N 1
ATOM 858 C CA . GLN A 1 110 ? 7.971 16.573 -23.666 1.00 89.19 110 GLN A CA 1
ATOM 859 C C . GLN A 1 110 ? 7.901 17.090 -25.111 1.00 89.19 110 GLN A C 1
ATOM 861 O O . GLN A 1 110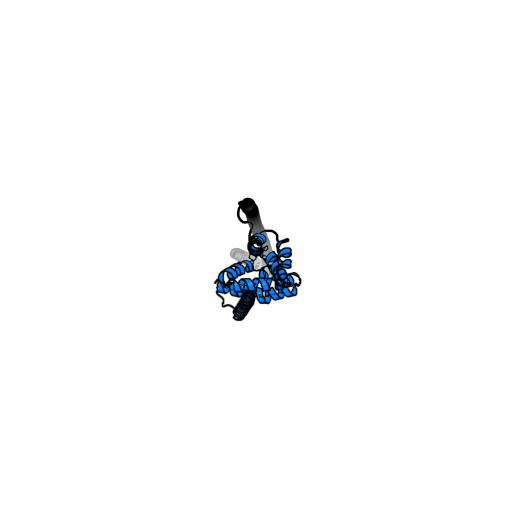 ? 8.611 16.580 -25.982 1.00 89.19 110 GLN A O 1
ATOM 866 N N . LYS A 1 111 ? 7.094 18.128 -25.375 1.00 93.81 111 LYS A N 1
ATOM 867 C CA . LYS A 1 111 ? 7.045 18.785 -26.691 1.00 93.81 111 LYS A CA 1
ATOM 868 C C . LYS A 1 111 ? 8.376 19.446 -27.043 1.00 93.81 111 LYS A C 1
ATOM 870 O O . LYS A 1 111 ? 8.816 19.327 -28.184 1.00 93.81 111 LYS A O 1
ATOM 875 N N . ARG A 1 112 ? 9.045 20.096 -26.084 1.00 93.00 112 ARG A N 1
ATOM 876 C CA . ARG A 1 112 ? 10.382 20.677 -26.294 1.00 93.00 112 ARG A CA 1
ATOM 877 C C . ARG A 1 112 ? 11.411 19.622 -26.673 1.00 93.00 112 ARG A C 1
ATOM 879 O O . ARG A 1 112 ? 12.087 19.785 -27.685 1.00 93.00 112 ARG A O 1
ATOM 886 N N . ILE A 1 113 ? 11.483 18.526 -25.919 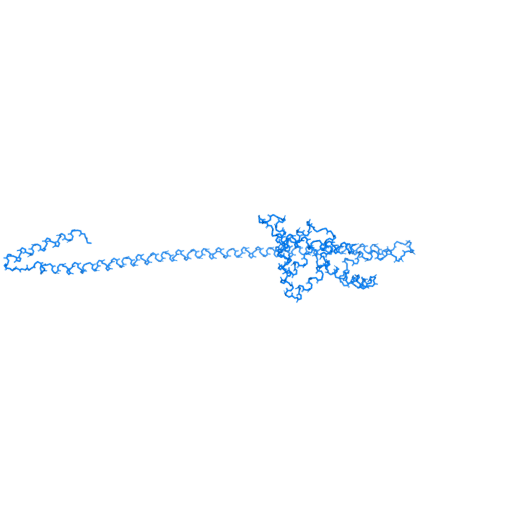1.00 86.44 113 ILE A N 1
ATOM 887 C CA . ILE A 1 113 ? 12.406 17.420 -26.208 1.00 86.44 113 ILE A CA 1
ATOM 888 C C . ILE A 1 113 ? 12.109 16.823 -27.589 1.00 86.44 113 ILE A C 1
ATOM 890 O O . ILE A 1 113 ? 13.029 16.626 -28.382 1.00 86.44 113 ILE A O 1
ATOM 894 N N . SER A 1 114 ? 10.831 16.602 -27.913 1.00 88.19 114 SER A N 1
ATOM 895 C CA . SER A 1 114 ? 10.422 16.102 -29.230 1.00 88.19 114 SER A CA 1
ATOM 896 C C . SER A 1 114 ? 10.850 17.041 -30.362 1.00 88.19 114 SER A C 1
ATOM 898 O O . SER A 1 114 ? 11.343 16.577 -31.386 1.00 88.19 114 SER A O 1
ATOM 900 N N . ASN A 1 115 ? 10.695 18.356 -30.191 1.00 91.31 115 ASN A N 1
ATOM 901 C CA . ASN A 1 115 ? 11.103 19.334 -31.200 1.00 91.31 115 ASN A CA 1
ATOM 902 C C . ASN A 1 115 ? 12.627 19.367 -31.390 1.00 91.31 115 ASN A C 1
ATOM 904 O O . ASN A 1 115 ? 13.092 19.420 -32.526 1.00 91.31 115 ASN A O 1
ATOM 908 N N . ILE A 1 116 ? 13.405 19.278 -30.304 1.00 87.25 116 ILE A N 1
ATOM 909 C CA . ILE A 1 116 ? 14.873 19.194 -30.374 1.00 87.25 116 ILE A CA 1
ATOM 910 C C . ILE A 1 116 ? 15.300 17.944 -31.153 1.00 87.25 116 ILE A C 1
ATOM 912 O O . ILE A 1 116 ? 16.168 18.026 -32.017 1.00 87.25 116 ILE A O 1
ATOM 916 N N . GLN A 1 117 ? 14.660 16.798 -30.910 1.00 80.62 117 GLN A N 1
ATOM 917 C CA . GLN A 1 117 ? 14.968 15.558 -31.629 1.00 80.62 117 GLN A CA 1
ATOM 918 C C . GLN A 1 117 ? 14.641 15.641 -33.124 1.00 80.62 117 GLN A C 1
ATOM 920 O O . GLN A 1 117 ? 15.433 15.179 -33.944 1.00 80.62 117 GLN A O 1
ATOM 925 N N . ILE A 1 118 ? 13.509 16.254 -33.489 1.00 84.19 118 ILE A N 1
ATOM 926 C CA . ILE A 1 118 ? 13.153 16.491 -34.896 1.00 84.19 118 ILE A CA 1
ATOM 927 C C . ILE A 1 118 ? 14.210 17.371 -35.568 1.00 84.19 118 ILE A C 1
ATOM 929 O O . ILE A 1 118 ? 14.613 17.082 -36.694 1.00 84.19 118 ILE A O 1
ATOM 933 N N . GLN A 1 119 ? 14.692 18.405 -34.874 1.00 82.31 119 GLN A N 1
ATOM 934 C CA . GLN A 1 119 ? 15.736 19.278 -35.400 1.00 82.31 119 GLN A CA 1
ATOM 935 C C . GLN A 1 119 ? 17.054 18.519 -35.605 1.00 82.31 119 GLN A C 1
ATOM 937 O O . GLN A 1 119 ? 17.602 18.553 -36.699 1.00 82.31 119 GLN A O 1
ATOM 942 N N . MET A 1 120 ? 17.499 17.734 -34.618 1.00 78.62 120 MET A N 1
ATOM 943 C CA . MET A 1 120 ? 18.703 16.901 -34.749 1.00 78.62 120 MET A CA 1
ATOM 944 C C . MET A 1 120 ? 18.598 15.884 -35.895 1.00 78.62 120 MET A C 1
ATOM 946 O O . MET A 1 120 ? 19.575 15.646 -36.601 1.00 78.62 120 MET A O 1
ATOM 950 N N . ALA A 1 121 ? 17.422 15.281 -36.099 1.00 76.81 121 ALA A N 1
ATOM 951 C CA . ALA A 1 121 ? 17.189 14.357 -37.207 1.00 76.81 121 ALA A CA 1
ATOM 952 C C . ALA A 1 121 ? 17.222 15.068 -38.568 1.00 76.81 121 ALA A C 1
ATOM 954 O O . ALA A 1 121 ? 17.710 14.501 -39.543 1.00 76.81 121 ALA A O 1
ATOM 955 N N . LYS A 1 122 ? 16.724 16.309 -38.632 1.00 79.56 122 LYS A N 1
ATOM 956 C CA . LYS A 1 122 ? 16.775 17.139 -39.837 1.00 79.56 122 LYS A CA 1
ATOM 957 C C . LYS A 1 122 ? 18.211 17.539 -40.176 1.00 79.56 122 LYS A C 1
ATOM 959 O O . LYS A 1 122 ? 18.609 17.390 -41.325 1.00 79.56 122 LYS A O 1
ATOM 964 N N . ASP A 1 123 ? 18.989 17.950 -39.178 1.00 77.56 123 ASP A N 1
ATOM 965 C CA . ASP A 1 123 ? 20.391 18.342 -39.350 1.00 77.56 123 ASP A CA 1
ATOM 966 C C . ASP A 1 123 ? 21.274 17.135 -39.739 1.00 77.56 123 ASP A C 1
ATOM 968 O O . ASP A 1 123 ? 22.200 17.269 -40.532 1.00 77.56 123 ASP A O 1
ATOM 972 N N . ALA A 1 124 ? 20.956 15.925 -39.256 1.00 71.31 124 ALA A N 1
ATOM 973 C CA . ALA A 1 124 ? 21.632 14.685 -39.660 1.00 71.31 124 ALA A CA 1
ATOM 974 C C . ALA A 1 124 ? 21.223 14.174 -41.057 1.00 71.31 124 ALA A C 1
ATOM 976 O O . ALA A 1 124 ? 21.922 13.345 -41.641 1.00 71.31 124 ALA A O 1
ATOM 977 N N . ALA A 1 125 ? 20.078 14.627 -41.577 1.00 63.28 125 ALA A N 1
ATOM 978 C CA . ALA A 1 125 ? 19.568 14.251 -42.891 1.00 63.28 125 ALA A CA 1
ATOM 979 C C . ALA A 1 125 ? 20.060 15.171 -44.018 1.00 63.28 125 ALA A C 1
ATOM 981 O O . ALA A 1 125 ? 19.821 14.847 -45.182 1.00 63.28 125 ALA A O 1
ATOM 982 N N . GLU A 1 126 ? 20.752 16.276 -43.716 1.00 55.41 126 GLU A N 1
ATOM 983 C CA . GLU A 1 126 ? 21.500 17.015 -44.732 1.00 55.41 126 GLU A CA 1
ATOM 984 C C . GLU A 1 126 ? 22.790 16.246 -45.065 1.00 55.41 126 GLU A C 1
ATOM 986 O O . GLU A 1 126 ? 23.687 16.130 -44.227 1.00 55.41 126 GLU A O 1
ATOM 991 N N . PRO A 1 127 ? 22.910 15.672 -46.276 1.00 48.91 127 PRO A N 1
ATOM 992 C CA . PRO A 1 127 ? 24.094 14.921 -46.639 1.00 48.91 127 PRO A CA 1
ATOM 993 C C . PRO A 1 127 ? 25.245 15.902 -46.865 1.00 48.91 127 PRO A C 1
ATOM 995 O O . PRO A 1 127 ? 25.277 16.620 -47.869 1.00 48.91 127 PRO A O 1
ATOM 998 N N . SER A 1 128 ? 26.246 15.887 -45.979 1.00 50.50 128 SER A N 1
ATOM 999 C CA . SER A 1 128 ? 27.572 16.362 -46.362 1.00 50.50 128 SER A CA 1
ATOM 1000 C C . SER A 1 128 ? 27.990 15.549 -47.582 1.00 50.50 128 SER A C 1
ATOM 1002 O O . SER A 1 128 ? 28.108 14.324 -47.533 1.00 50.50 128 SER A O 1
ATOM 1004 N N . THR A 1 129 ? 28.111 16.231 -48.714 1.00 47.00 129 THR A N 1
ATOM 1005 C CA . THR A 1 129 ? 28.452 15.633 -50.000 1.00 47.00 129 THR A CA 1
ATOM 1006 C C . THR A 1 129 ? 29.911 15.179 -49.939 1.00 47.00 129 THR A C 1
ATOM 1008 O O . THR A 1 129 ? 30.817 15.932 -50.265 1.00 47.00 129 THR A O 1
ATOM 1011 N N . GLY A 1 130 ? 30.136 13.967 -49.437 1.00 44.91 130 GLY A N 1
ATOM 1012 C CA . GLY A 1 130 ? 31.448 13.352 -49.276 1.00 44.91 130 GLY A CA 1
ATOM 1013 C C . GLY A 1 130 ? 31.318 12.040 -48.509 1.00 44.91 130 GLY A C 1
ATOM 1014 O O . GLY A 1 130 ? 30.947 12.052 -47.345 1.00 44.91 130 GLY A O 1
ATOM 1015 N N . ASP A 1 131 ? 31.605 10.929 -49.182 1.00 40.88 131 ASP A N 1
ATOM 1016 C CA . ASP A 1 131 ? 31.684 9.552 -48.667 1.00 40.88 131 ASP A CA 1
ATOM 1017 C C . ASP A 1 131 ? 30.381 8.752 -48.524 1.00 40.88 131 ASP A C 1
ATOM 1019 O O . ASP A 1 131 ? 29.902 8.379 -47.456 1.00 40.88 131 ASP A O 1
ATOM 1023 N N . ARG A 1 132 ? 29.872 8.345 -49.694 1.00 46.47 132 ARG A N 1
ATOM 1024 C CA . ARG A 1 132 ? 28.993 7.179 -49.865 1.00 46.47 132 ARG A CA 1
ATOM 1025 C C . ARG A 1 132 ? 29.818 5.898 -50.034 1.00 46.47 132 ARG A C 1
ATOM 1027 O O . ARG A 1 132 ? 29.758 5.308 -51.104 1.00 46.47 132 ARG A O 1
ATOM 1034 N N . ILE A 1 133 ? 30.561 5.439 -49.026 1.00 44.09 133 ILE A N 1
ATOM 1035 C CA . ILE A 1 133 ? 31.049 4.045 -48.975 1.00 44.09 133 ILE A CA 1
ATOM 1036 C C . ILE A 1 133 ? 31.025 3.567 -47.514 1.00 44.09 133 ILE A C 1
ATOM 1038 O O . ILE A 1 133 ? 31.543 4.245 -46.639 1.00 44.09 133 ILE A O 1
ATOM 1042 N N . ALA A 1 134 ? 30.440 2.383 -47.287 1.00 40.97 134 ALA A N 1
ATOM 1043 C CA . ALA A 1 134 ? 30.309 1.647 -46.017 1.00 40.97 134 ALA A CA 1
ATOM 1044 C C . ALA A 1 134 ? 29.041 1.903 -45.169 1.00 40.97 134 ALA A C 1
ATOM 1046 O O . ALA A 1 134 ? 29.107 2.100 -43.958 1.00 40.97 134 ALA A O 1
ATOM 1047 N N . SER A 1 135 ? 27.852 1.795 -45.774 1.00 46.34 135 SER A N 1
ATOM 1048 C CA . SER A 1 135 ? 26.596 1.610 -45.034 1.00 46.34 135 SER A CA 1
ATOM 1049 C C . SER A 1 135 ? 26.131 0.149 -45.099 1.00 46.34 135 SER A C 1
ATOM 1051 O O . SER A 1 135 ? 25.862 -0.404 -46.160 1.00 46.34 135 SER A O 1
ATOM 1053 N N . GLY A 1 136 ? 26.042 -0.493 -43.934 1.00 39.25 136 GLY A N 1
ATOM 1054 C CA . GLY A 1 136 ? 25.434 -1.819 -43.798 1.00 39.25 136 GLY A CA 1
ATOM 1055 C C . GLY A 1 136 ? 25.310 -2.271 -42.346 1.00 39.25 136 GLY A C 1
ATOM 1056 O O . GLY A 1 136 ? 24.244 -2.704 -41.930 1.00 39.25 136 GLY A O 1
ATOM 1057 N N . ALA A 1 137 ? 26.361 -2.091 -41.540 1.00 41.00 137 ALA A N 1
ATOM 1058 C CA . ALA A 1 137 ? 26.378 -2.572 -40.153 1.00 41.00 137 ALA A CA 1
ATOM 1059 C C . ALA A 1 137 ? 26.117 -1.472 -39.104 1.00 41.00 137 ALA A C 1
ATOM 1061 O O . ALA A 1 137 ? 25.483 -1.718 -38.081 1.00 41.00 137 ALA A O 1
ATOM 1062 N N . THR A 1 138 ? 26.540 -0.233 -39.361 1.00 40.88 138 THR A N 1
ATOM 1063 C CA . THR A 1 138 ? 26.474 0.869 -38.380 1.00 40.88 138 THR A CA 1
ATOM 1064 C C . THR A 1 138 ? 25.105 1.555 -38.315 1.00 40.88 138 THR A C 1
ATOM 1066 O O . THR A 1 138 ? 24.725 2.075 -37.268 1.00 40.88 138 THR A O 1
ATOM 1069 N N . GLY A 1 139 ? 24.314 1.490 -39.393 1.00 39.75 139 GLY A N 1
ATOM 1070 C CA . GLY A 1 139 ? 22.941 2.017 -39.418 1.00 39.75 139 GLY A CA 1
ATOM 1071 C C . GLY A 1 139 ? 21.974 1.254 -38.501 1.00 39.75 139 GLY A C 1
ATOM 1072 O O . GLY A 1 139 ? 21.030 1.840 -37.977 1.00 39.75 139 GLY A O 1
ATOM 1073 N N . ALA A 1 140 ? 22.245 -0.029 -38.236 1.00 41.84 140 ALA A N 1
ATOM 1074 C CA . ALA A 1 140 ? 21.434 -0.860 -37.345 1.00 41.84 140 ALA A CA 1
ATOM 1075 C C . ALA A 1 140 ? 21.640 -0.513 -35.857 1.00 41.84 140 ALA A C 1
ATOM 1077 O O . ALA A 1 140 ? 20.694 -0.562 -35.071 1.00 41.84 140 ALA A O 1
ATOM 1078 N N . TYR A 1 141 ? 22.851 -0.094 -35.475 1.00 39.34 141 TYR A N 1
ATOM 1079 C CA . TYR A 1 141 ? 23.168 0.277 -34.092 1.00 39.34 141 TYR A CA 1
ATOM 1080 C C . TYR A 1 141 ? 22.581 1.639 -33.696 1.00 39.34 141 TYR A C 1
ATOM 1082 O O . TYR A 1 141 ? 22.061 1.791 -32.591 1.00 39.34 141 TYR A O 1
ATOM 1090 N N . VAL A 1 142 ? 22.588 2.613 -34.613 1.00 39.03 142 VAL A N 1
ATOM 1091 C CA . VAL A 1 142 ? 21.993 3.940 -34.369 1.00 39.03 142 VAL A CA 1
ATOM 1092 C C . VAL A 1 142 ? 20.461 3.881 -34.457 1.00 39.03 142 VAL A C 1
ATOM 1094 O O . VAL A 1 142 ? 19.773 4.491 -33.637 1.00 39.03 142 VAL A O 1
ATOM 1097 N N . GLY A 1 143 ? 19.906 3.057 -35.355 1.00 38.94 143 GLY A N 1
ATOM 1098 C CA . GLY A 1 143 ? 18.461 2.814 -35.439 1.00 38.94 143 GLY A CA 1
ATOM 1099 C C . GLY A 1 143 ? 17.866 2.156 -34.185 1.00 38.94 143 GLY A C 1
ATOM 1100 O O . GLY A 1 143 ? 16.737 2.468 -33.811 1.00 38.94 143 GLY A O 1
ATOM 1101 N N . SER A 1 144 ? 18.628 1.306 -33.485 1.00 44.47 144 SER A N 1
ATOM 1102 C CA . SER A 1 144 ? 18.176 0.645 -32.250 1.00 44.47 144 SER A CA 1
ATOM 1103 C C . SER A 1 144 ? 18.096 1.588 -31.046 1.00 44.47 144 SER A C 1
ATOM 1105 O O . SER A 1 144 ? 17.228 1.408 -30.193 1.00 44.47 144 SER A O 1
ATOM 1107 N N . TYR A 1 145 ? 18.977 2.587 -30.954 1.00 37.69 145 TYR A N 1
ATOM 1108 C CA . TYR A 1 145 ? 18.963 3.544 -29.841 1.00 37.69 145 TYR A CA 1
ATOM 1109 C C . TYR A 1 145 ? 17.911 4.639 -30.041 1.00 37.69 145 TYR A C 1
ATOM 1111 O O . TYR A 1 145 ? 17.213 5.006 -29.098 1.00 37.69 145 TYR A O 1
ATOM 1119 N N . VAL A 1 146 ? 17.737 5.111 -31.279 1.00 38.06 146 VAL A N 1
ATOM 1120 C CA . VAL A 1 146 ? 16.732 6.133 -31.616 1.00 38.06 146 VAL A CA 1
ATOM 1121 C C . VAL A 1 146 ? 15.320 5.527 -31.691 1.00 38.06 146 VAL A C 1
ATOM 1123 O O . VAL A 1 146 ? 14.354 6.149 -31.254 1.00 38.06 146 VAL A O 1
ATOM 1126 N N . GLY A 1 147 ? 15.187 4.269 -32.130 1.00 37.09 147 GLY A N 1
ATOM 1127 C CA . GLY A 1 147 ? 13.911 3.542 -32.166 1.00 37.09 147 GLY A CA 1
ATOM 1128 C C . GLY A 1 147 ? 13.351 3.152 -30.791 1.00 37.09 147 GLY A C 1
ATOM 1129 O O . GLY A 1 147 ? 12.158 2.888 -30.674 1.00 37.09 147 GLY A O 1
ATOM 1130 N N . SER A 1 148 ? 14.169 3.163 -29.731 1.00 42.94 148 SER A N 1
ATOM 1131 C CA . SER A 1 148 ? 13.704 2.890 -28.362 1.00 42.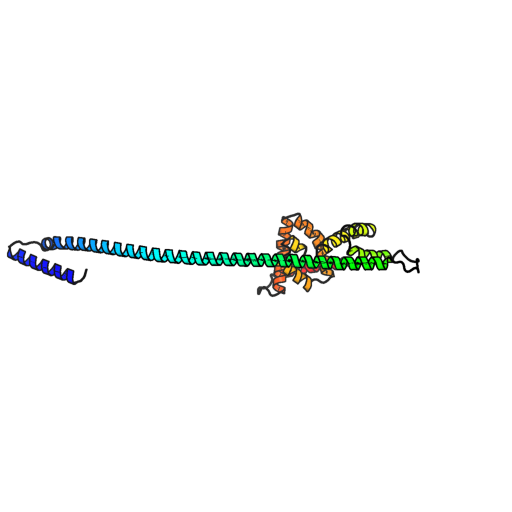94 148 SER A CA 1
ATOM 1132 C C . SER A 1 148 ? 12.910 4.050 -27.748 1.00 42.94 148 SER A C 1
ATOM 1134 O O . SER A 1 148 ? 12.188 3.836 -26.775 1.00 42.94 148 SER A O 1
ATOM 1136 N N . ALA A 1 149 ? 13.039 5.267 -28.284 1.00 40.00 149 ALA A N 1
ATOM 1137 C CA . ALA A 1 149 ? 12.310 6.440 -27.803 1.00 40.00 149 ALA A CA 1
ATOM 1138 C C . ALA A 1 149 ? 11.012 6.698 -28.591 1.00 40.00 149 ALA A C 1
ATOM 1140 O O . ALA A 1 149 ? 10.124 7.397 -28.105 1.00 40.00 149 ALA A O 1
ATOM 1141 N N . VAL A 1 150 ? 10.874 6.111 -29.786 1.00 39.62 150 VAL A N 1
ATOM 1142 C CA . VAL A 1 150 ? 9.766 6.376 -30.709 1.00 39.62 150 VAL A CA 1
ATOM 1143 C C . VAL A 1 150 ? 8.963 5.098 -30.956 1.00 39.62 150 VAL A C 1
ATOM 1145 O O . VAL A 1 150 ? 9.311 4.256 -31.775 1.00 39.62 150 VAL A O 1
ATOM 1148 N N . GLY A 1 151 ? 7.822 4.986 -30.279 1.00 34.25 151 GLY A N 1
ATOM 1149 C CA . GLY A 1 151 ? 6.711 4.157 -30.743 1.00 34.25 151 GLY A CA 1
ATOM 1150 C C . GLY A 1 151 ? 6.721 2.714 -30.245 1.00 34.25 151 GLY A C 1
ATOM 1151 O O . GLY A 1 151 ? 7.203 1.796 -30.908 1.00 34.25 151 GLY A O 1
ATOM 1152 N N . THR A 1 152 ? 6.002 2.502 -29.146 1.00 45.25 152 THR A N 1
ATOM 1153 C CA . THR A 1 152 ? 5.569 1.209 -28.592 1.00 45.25 152 THR A CA 1
ATOM 1154 C C . THR A 1 152 ? 4.837 0.282 -29.583 1.00 45.25 152 THR A C 1
ATOM 1156 O O . THR A 1 152 ? 4.599 -0.874 -29.252 1.00 45.25 152 THR A O 1
ATOM 1159 N N . ALA A 1 153 ? 4.533 0.727 -30.809 1.00 38.75 153 ALA A N 1
ATOM 1160 C CA . ALA A 1 153 ? 3.997 -0.110 -31.886 1.00 38.75 153 ALA A CA 1
ATOM 1161 C C . ALA A 1 153 ? 5.033 -0.497 -32.966 1.00 38.75 153 ALA A C 1
ATOM 1163 O O . ALA A 1 153 ? 4.927 -1.579 -33.537 1.00 38.75 153 ALA A O 1
ATOM 1164 N N . SER A 1 154 ? 6.053 0.332 -33.236 1.00 37.25 154 SER A N 1
ATOM 1165 C CA . SER A 1 154 ? 7.024 0.070 -34.315 1.00 37.25 154 SER A CA 1
ATOM 1166 C C . SER A 1 154 ? 8.272 -0.670 -33.830 1.00 37.25 154 SER A C 1
ATOM 1168 O O . SER A 1 154 ? 8.819 -1.480 -34.574 1.00 37.25 154 SER A O 1
ATOM 1170 N N . GLY A 1 155 ? 8.695 -0.470 -32.574 1.00 39.53 155 GLY A N 1
ATOM 1171 C CA . GLY A 1 155 ? 9.835 -1.200 -31.996 1.00 39.53 155 GLY A CA 1
ATOM 1172 C C . GLY A 1 155 ? 9.593 -2.712 -31.872 1.00 39.53 155 GLY A C 1
ATOM 1173 O O . GLY A 1 155 ? 10.512 -3.509 -32.053 1.00 39.53 155 GLY A O 1
ATOM 1174 N N . ALA A 1 156 ? 8.337 -3.120 -31.653 1.00 40.62 156 ALA A N 1
ATOM 1175 C CA . ALA A 1 156 ? 7.942 -4.528 -31.606 1.00 40.62 156 ALA A CA 1
ATOM 1176 C C . ALA A 1 156 ? 8.030 -5.214 -32.984 1.00 40.62 156 ALA A C 1
ATOM 1178 O O . ALA A 1 156 ? 8.396 -6.386 -33.061 1.00 40.62 156 ALA A O 1
ATOM 1179 N N . ALA A 1 157 ? 7.746 -4.486 -34.070 1.00 40.16 157 ALA A N 1
ATOM 1180 C CA . ALA A 1 157 ? 7.829 -5.015 -35.430 1.00 40.16 157 ALA A CA 1
ATOM 1181 C C . ALA A 1 157 ? 9.287 -5.169 -35.898 1.00 40.16 157 ALA A C 1
ATOM 1183 O O . ALA A 1 157 ? 9.646 -6.194 -36.477 1.00 40.16 157 ALA A O 1
ATOM 1184 N N . THR A 1 158 ? 10.155 -4.201 -35.590 1.00 41.16 158 THR A N 1
ATOM 1185 C CA . THR A 1 158 ? 11.564 -4.244 -36.017 1.00 41.16 158 THR A CA 1
ATOM 1186 C C . THR A 1 158 ? 12.400 -5.223 -35.182 1.00 41.16 158 THR A C 1
ATOM 1188 O O . THR A 1 158 ? 13.260 -5.914 -35.725 1.00 41.16 158 THR A O 1
ATOM 1191 N N . GLY A 1 159 ? 12.107 -5.369 -33.882 1.00 39.56 159 GLY A N 1
ATOM 1192 C CA . GLY A 1 159 ? 12.751 -6.372 -33.024 1.00 39.56 159 GLY A CA 1
ATOM 1193 C C . GLY A 1 159 ? 12.427 -7.821 -33.417 1.00 39.56 159 GLY A C 1
ATOM 1194 O O . GLY A 1 159 ? 13.268 -8.702 -33.255 1.00 39.56 159 GLY A O 1
ATOM 1195 N N . ALA A 1 160 ? 11.244 -8.065 -33.992 1.00 39.09 160 ALA A N 1
ATOM 1196 C CA . ALA A 1 160 ? 10.837 -9.378 -34.494 1.00 39.09 160 ALA A CA 1
ATOM 1197 C C . ALA A 1 160 ? 11.497 -9.759 -35.835 1.00 39.09 160 ALA A C 1
ATOM 1199 O O . ALA A 1 160 ? 11.617 -10.944 -36.135 1.00 39.09 160 ALA A O 1
ATOM 1200 N N . ALA A 1 161 ? 11.939 -8.779 -36.631 1.00 40.31 161 ALA A N 1
ATOM 1201 C CA . ALA A 1 161 ? 12.587 -9.023 -37.921 1.00 40.31 161 ALA A CA 1
ATOM 1202 C C . ALA A 1 161 ? 14.103 -9.281 -37.806 1.00 40.31 161 ALA A C 1
ATOM 1204 O O . ALA A 1 161 ? 14.668 -9.961 -38.659 1.00 40.31 161 ALA A O 1
ATOM 1205 N N . ALA A 1 162 ? 14.763 -8.758 -36.764 1.00 40.75 162 ALA A N 1
ATOM 1206 C CA . ALA A 1 162 ? 16.223 -8.816 -36.617 1.00 40.75 162 ALA A CA 1
ATOM 1207 C C . ALA A 1 162 ? 16.727 -9.782 -35.525 1.00 40.75 162 ALA A C 1
ATOM 1209 O O . ALA A 1 162 ? 17.901 -10.148 -35.534 1.00 40.75 162 ALA A O 1
ATOM 1210 N N . GLY A 1 163 ? 15.872 -10.220 -34.594 1.00 36.16 163 GLY A N 1
ATOM 1211 C CA . GLY A 1 163 ? 16.232 -11.169 -33.539 1.00 36.16 163 GLY A CA 1
ATOM 1212 C C . GLY A 1 163 ? 15.291 -12.365 -33.545 1.00 36.16 163 GLY A C 1
ATOM 1213 O O . GLY A 1 163 ? 14.077 -12.187 -33.486 1.00 36.16 163 GLY A O 1
ATOM 1214 N N . GLY A 1 164 ? 15.845 -13.581 -33.609 1.00 36.34 164 GLY A N 1
ATOM 1215 C CA . GLY A 1 164 ? 15.084 -14.835 -33.591 1.00 36.34 164 GLY A CA 1
ATOM 1216 C C . GLY A 1 164 ? 13.997 -14.870 -32.509 1.00 36.34 164 GLY A C 1
ATOM 1217 O O . GLY A 1 164 ? 14.088 -14.168 -31.504 1.00 36.34 164 GLY A O 1
ATOM 1218 N N . SER A 1 165 ? 12.982 -15.709 -32.723 1.00 46.19 165 SER A N 1
ATOM 1219 C CA . SER A 1 165 ? 11.662 -15.791 -32.056 1.00 46.19 165 SER A CA 1
ATOM 1220 C C . SER A 1 165 ? 11.587 -15.578 -30.532 1.00 46.19 165 SER A C 1
ATOM 1222 O O . SER A 1 165 ? 10.515 -15.260 -30.018 1.00 46.19 165 SER A O 1
ATOM 1224 N N . TYR A 1 166 ? 12.693 -15.689 -29.802 1.00 38.34 166 TYR A N 1
ATOM 1225 C CA . TYR A 1 166 ? 12.782 -15.397 -28.373 1.00 38.34 166 TYR A CA 1
ATOM 1226 C C . TYR A 1 166 ? 13.099 -13.919 -28.070 1.00 38.34 166 TYR A C 1
ATOM 1228 O O . TYR A 1 166 ? 12.497 -13.350 -27.164 1.00 38.34 166 TYR A O 1
ATOM 1236 N N . ALA A 1 167 ? 13.961 -13.250 -28.841 1.00 36.78 167 ALA A N 1
ATOM 1237 C CA . ALA A 1 167 ? 14.384 -11.868 -28.584 1.00 36.78 167 ALA A CA 1
ATOM 1238 C C . ALA A 1 167 ? 13.268 -10.837 -28.839 1.00 36.78 167 ALA A C 1
ATOM 1240 O O . ALA A 1 167 ? 13.128 -9.885 -28.073 1.00 36.78 167 ALA A O 1
ATOM 1241 N N . GLY A 1 168 ? 12.425 -11.050 -29.856 1.00 38.84 168 GLY A N 1
ATOM 1242 C CA . GLY A 1 168 ? 11.300 -10.157 -30.167 1.00 38.84 168 GLY A CA 1
ATOM 1243 C C . GLY A 1 168 ? 10.195 -10.162 -29.102 1.00 38.84 168 GLY A C 1
ATOM 1244 O O . GLY A 1 168 ? 9.615 -9.119 -28.804 1.00 38.84 168 GLY A O 1
ATOM 1245 N N . LEU A 1 169 ? 9.949 -11.312 -28.464 1.00 42.81 169 LEU A N 1
ATOM 1246 C CA . LEU A 1 169 ? 8.960 -11.450 -27.389 1.00 42.81 169 LEU A CA 1
ATOM 1247 C C . LEU A 1 169 ? 9.430 -10.746 -26.111 1.00 42.81 169 LEU A C 1
ATOM 1249 O O . LEU A 1 169 ? 8.661 -10.006 -25.500 1.00 42.81 169 LEU A O 1
ATOM 1253 N N . TYR A 1 170 ? 10.709 -10.901 -25.750 1.00 41.59 170 TYR A N 1
ATOM 1254 C CA . TYR A 1 170 ? 11.295 -10.154 -24.637 1.00 41.59 170 TYR A CA 1
ATOM 1255 C C . TYR A 1 170 ? 11.403 -8.662 -24.955 1.00 41.59 170 TYR A C 1
ATOM 1257 O O . TYR A 1 170 ? 11.029 -7.864 -24.110 1.00 41.59 170 TYR A O 1
ATOM 1265 N N . GLY A 1 171 ? 11.807 -8.261 -26.162 1.00 36.75 171 GLY A N 1
ATOM 1266 C CA . GLY A 1 171 ? 11.909 -6.853 -26.559 1.00 36.75 171 GLY A CA 1
ATOM 1267 C C . GLY A 1 171 ? 10.565 -6.117 -26.583 1.00 36.75 171 GLY A C 1
ATOM 1268 O O . GLY A 1 171 ? 10.484 -4.983 -26.118 1.00 36.75 171 GLY A O 1
ATOM 1269 N N . ALA A 1 172 ? 9.488 -6.762 -27.040 1.00 40.72 172 ALA A N 1
ATOM 1270 C CA . ALA A 1 172 ? 8.147 -6.173 -27.044 1.00 40.72 172 ALA A CA 1
ATOM 1271 C C . ALA A 1 172 ? 7.542 -6.084 -25.633 1.00 40.72 172 ALA A C 1
ATOM 1273 O O . ALA A 1 172 ? 6.925 -5.080 -25.279 1.00 40.72 172 ALA A O 1
ATOM 1274 N N . VAL A 1 173 ? 7.757 -7.107 -24.799 1.00 43.66 173 VAL A N 1
ATOM 1275 C CA . VAL A 1 173 ? 7.308 -7.103 -23.400 1.00 43.66 173 VAL A CA 1
ATOM 1276 C C . VAL A 1 173 ? 8.119 -6.106 -22.576 1.00 43.66 173 VAL A C 1
ATOM 1278 O O . VAL A 1 173 ? 7.542 -5.340 -21.814 1.00 43.66 173 VAL A O 1
ATOM 1281 N N . ILE A 1 174 ? 9.436 -6.044 -22.771 1.00 43.19 174 ILE A N 1
ATOM 1282 C CA . ILE A 1 174 ? 10.322 -5.079 -22.118 1.00 43.19 174 ILE A CA 1
ATOM 1283 C C . ILE A 1 174 ? 10.011 -3.661 -22.612 1.00 43.19 174 ILE A C 1
ATOM 1285 O O . ILE A 1 174 ? 9.885 -2.775 -21.784 1.00 43.19 174 ILE A O 1
ATOM 1289 N N . GLY A 1 175 ? 9.760 -3.429 -23.903 1.00 36.72 175 GLY A N 1
ATOM 1290 C CA . GLY A 1 175 ? 9.357 -2.118 -24.432 1.00 36.72 175 GLY A CA 1
ATOM 1291 C C . GLY A 1 175 ? 7.993 -1.635 -23.918 1.00 36.72 175 GLY A C 1
ATOM 1292 O O . GLY A 1 175 ? 7.836 -0.461 -23.582 1.00 36.72 175 GLY A O 1
ATOM 1293 N N . ALA A 1 176 ? 7.020 -2.539 -23.764 1.00 38.81 176 ALA A N 1
ATOM 1294 C CA . ALA A 1 176 ? 5.726 -2.226 -23.150 1.00 38.81 176 ALA A CA 1
ATOM 1295 C C . ALA A 1 176 ? 5.826 -2.007 -21.626 1.00 38.81 176 ALA A C 1
ATOM 1297 O O . ALA A 1 176 ? 5.094 -1.188 -21.069 1.00 38.81 176 ALA A O 1
ATOM 1298 N N . VAL A 1 177 ? 6.745 -2.704 -20.950 1.00 40.47 177 VAL A N 1
ATOM 1299 C CA . VAL A 1 177 ? 7.022 -2.548 -19.512 1.00 40.47 177 VAL A CA 1
ATOM 1300 C C . VAL A 1 177 ? 7.867 -1.299 -19.230 1.00 40.47 177 VAL A C 1
ATOM 1302 O O . VAL A 1 177 ? 7.635 -0.640 -18.225 1.00 40.47 177 VAL A O 1
ATOM 1305 N N . ILE A 1 178 ? 8.776 -0.905 -20.127 1.00 43.03 178 ILE A N 1
ATOM 1306 C CA . ILE A 1 178 ? 9.571 0.329 -20.020 1.00 43.03 178 ILE A CA 1
ATOM 1307 C C . ILE A 1 178 ? 8.679 1.568 -20.205 1.00 43.03 178 ILE A C 1
ATOM 1309 O O . ILE A 1 178 ? 8.886 2.568 -19.519 1.00 43.03 178 ILE A O 1
ATOM 1313 N N . GLY A 1 179 ? 7.641 1.492 -21.050 1.00 35.53 179 GLY A N 1
ATOM 1314 C CA . GLY A 1 179 ? 6.613 2.539 -21.161 1.00 35.53 179 GLY A CA 1
ATOM 1315 C C . GLY A 1 179 ? 5.718 2.669 -19.918 1.00 35.53 179 GLY A C 1
ATOM 1316 O O . GLY A 1 179 ? 5.217 3.753 -19.626 1.00 35.53 179 GLY A O 1
ATOM 1317 N N . TYR A 1 180 ? 5.576 1.596 -19.132 1.00 40.09 180 TYR A N 1
ATOM 1318 C CA . TYR A 1 180 ? 4.977 1.604 -17.793 1.00 40.09 180 TYR A CA 1
ATOM 1319 C C . TYR A 1 180 ? 6.066 1.812 -16.728 1.00 40.09 180 TYR A C 1
ATOM 1321 O O . TYR A 1 180 ? 6.331 0.941 -15.906 1.00 40.09 180 TYR A O 1
ATOM 1329 N N . PHE A 1 181 ? 6.711 2.979 -16.803 1.00 41.47 181 PHE A N 1
ATOM 1330 C CA . PHE A 1 181 ? 7.506 3.651 -15.769 1.00 41.47 181 PHE A CA 1
ATOM 1331 C C . PHE A 1 181 ? 7.948 2.797 -14.574 1.00 41.47 181 PHE A C 1
ATOM 1333 O O . PHE A 1 181 ? 7.142 2.527 -13.697 1.00 41.47 181 PHE A O 1
ATOM 1340 N N . VAL A 1 182 ? 9.251 2.501 -14.491 1.00 52.00 182 VAL A N 1
ATOM 1341 C CA . VAL A 1 182 ? 10.083 2.500 -13.263 1.00 52.00 182 VAL A CA 1
ATOM 1342 C C . VAL A 1 182 ? 9.341 2.166 -11.950 1.00 52.00 182 VAL A C 1
ATOM 1344 O O . VAL A 1 182 ? 9.506 2.860 -10.946 1.00 52.00 182 VAL A O 1
ATOM 1347 N N . ASP A 1 183 ? 8.563 1.082 -11.901 1.00 61.94 183 ASP A N 1
ATOM 1348 C CA . ASP A 1 183 ? 7.699 0.751 -10.760 1.00 61.94 183 ASP A CA 1
ATOM 1349 C C . ASP A 1 183 ? 7.807 -0.712 -10.328 1.00 61.94 183 ASP A C 1
ATOM 1351 O O . ASP A 1 183 ? 8.197 -1.602 -11.082 1.00 61.94 183 ASP A O 1
ATOM 1355 N N . CYS A 1 184 ? 7.460 -0.974 -9.066 1.00 79.38 184 CYS A N 1
ATOM 1356 C CA . CYS A 1 184 ? 7.409 -2.314 -8.487 1.00 79.38 184 CYS A CA 1
ATOM 1357 C C . CYS A 1 184 ? 6.175 -3.084 -8.990 1.00 79.38 184 CYS A C 1
ATOM 1359 O O . CYS A 1 184 ? 5.234 -3.330 -8.233 1.00 79.38 184 CYS A O 1
ATOM 1361 N N . VAL A 1 185 ? 6.202 -3.479 -10.268 1.00 83.94 185 VAL A N 1
ATOM 1362 C CA . VAL A 1 185 ? 5.093 -4.069 -11.042 1.00 83.94 185 VAL A CA 1
ATOM 1363 C C . VAL A 1 185 ? 4.312 -5.144 -10.281 1.00 83.94 185 VAL A C 1
ATOM 1365 O O . VAL A 1 185 ? 3.085 -5.144 -10.310 1.00 83.94 185 VAL A O 1
ATOM 1368 N N . ILE A 1 186 ? 4.991 -6.054 -9.573 1.00 84.19 186 ILE A N 1
ATOM 1369 C CA . ILE A 1 186 ? 4.324 -7.150 -8.845 1.00 84.19 186 ILE A CA 1
ATOM 1370 C C . ILE A 1 186 ? 3.453 -6.611 -7.702 1.00 84.19 186 ILE A C 1
ATOM 1372 O O . ILE A 1 186 ? 2.342 -7.094 -7.486 1.00 84.19 186 ILE A O 1
ATOM 1376 N N . ILE A 1 187 ? 3.950 -5.608 -6.976 1.00 86.12 187 ILE A N 1
ATOM 1377 C CA . ILE A 1 187 ? 3.256 -5.025 -5.823 1.00 86.12 187 ILE A CA 1
ATOM 1378 C C . ILE A 1 187 ? 2.129 -4.127 -6.326 1.00 86.12 187 ILE A C 1
ATOM 1380 O O . ILE A 1 187 ? 0.997 -4.310 -5.897 1.00 86.12 187 ILE A O 1
ATOM 1384 N N . THR A 1 188 ? 2.387 -3.296 -7.338 1.00 87.38 188 THR A N 1
ATOM 1385 C CA . THR A 1 188 ? 1.364 -2.482 -8.017 1.00 87.38 188 THR A CA 1
ATOM 1386 C C . THR A 1 188 ? 0.275 -3.324 -8.697 1.00 87.38 188 THR A C 1
ATOM 1388 O O . THR A 1 188 ? -0.846 -2.872 -8.885 1.00 87.38 188 THR A O 1
ATOM 1391 N N . ALA A 1 189 ? 0.555 -4.572 -9.081 1.00 83.31 189 ALA A N 1
ATOM 1392 C CA . ALA A 1 189 ? -0.482 -5.482 -9.573 1.00 83.31 189 ALA A CA 1
ATOM 1393 C C . ALA A 1 189 ? -1.381 -6.018 -8.441 1.00 83.31 189 ALA A C 1
ATOM 1395 O O . ALA A 1 189 ? -2.513 -6.440 -8.691 1.00 83.31 189 ALA A O 1
ATOM 1396 N N . CYS A 1 190 ? -0.883 -6.025 -7.203 1.00 85.75 190 CYS A N 1
ATOM 1397 C CA . CYS A 1 190 ? -1.612 -6.496 -6.030 1.00 85.75 190 CYS A CA 1
ATOM 1398 C C . CYS A 1 190 ? -2.334 -5.369 -5.278 1.00 85.75 190 CYS A C 1
ATOM 1400 O O . CYS A 1 190 ? -3.402 -5.630 -4.715 1.00 85.75 190 CYS A O 1
ATOM 1402 N N . THR A 1 191 ? -1.776 -4.158 -5.269 1.00 88.69 191 THR A N 1
ATOM 1403 C CA . THR A 1 191 ? -2.225 -2.979 -4.507 1.00 88.69 191 THR A CA 1
ATOM 1404 C C . THR A 1 191 ? -2.333 -1.741 -5.399 1.00 88.69 191 THR A C 1
ATOM 1406 O O . THR A 1 191 ? -1.985 -1.784 -6.573 1.00 88.69 191 THR A O 1
ATOM 1409 N N . ASP A 1 192 ? -2.811 -0.622 -4.857 1.00 85.88 192 ASP A N 1
ATOM 1410 C CA . ASP A 1 192 ? -2.874 0.635 -5.602 1.00 85.88 192 ASP A CA 1
ATOM 1411 C C . ASP A 1 192 ? -1.474 1.219 -5.889 1.00 85.88 192 ASP A C 1
ATOM 1413 O O . ASP A 1 192 ? -0.587 1.122 -5.038 1.00 85.88 192 ASP A O 1
ATOM 1417 N N . PRO A 1 193 ? -1.255 1.898 -7.034 1.00 82.69 193 PRO A N 1
ATOM 1418 C CA . PRO A 1 193 ? 0.044 2.490 -7.399 1.00 82.69 193 PRO A CA 1
ATOM 1419 C C . PRO A 1 193 ? 0.587 3.530 -6.407 1.00 82.69 193 PRO A C 1
ATOM 1421 O O . PRO A 1 193 ? 1.785 3.821 -6.385 1.00 82.69 193 PRO A O 1
ATOM 1424 N N . TYR A 1 194 ? -0.302 4.109 -5.602 1.00 83.62 194 TYR A N 1
ATOM 1425 C CA . TYR A 1 194 ? 0.016 5.115 -4.589 1.00 83.62 194 TYR A CA 1
ATOM 1426 C C . TYR A 1 194 ? -0.002 4.547 -3.168 1.00 83.62 194 TYR A C 1
ATOM 1428 O O . TYR A 1 194 ? 0.100 5.308 -2.205 1.00 83.62 194 TYR A O 1
ATOM 1436 N N . SER A 1 195 ? -0.133 3.226 -3.023 1.00 87.75 195 SER A N 1
ATOM 1437 C CA . SER A 1 195 ? -0.185 2.596 -1.714 1.00 87.75 195 SER A CA 1
ATOM 1438 C C . SER A 1 195 ? 1.155 2.718 -0.984 1.00 87.75 195 SER A C 1
ATOM 1440 O O . SER A 1 195 ? 2.233 2.886 -1.572 1.00 87.75 195 SER A O 1
ATOM 1442 N N . TYR A 1 196 ? 1.087 2.646 0.341 1.00 90.69 196 TYR A N 1
ATOM 1443 C CA . TYR A 1 196 ? 2.264 2.688 1.199 1.00 90.69 196 TYR A CA 1
ATOM 1444 C C . TYR A 1 196 ? 3.275 1.584 0.841 1.00 90.69 196 TYR A C 1
ATOM 1446 O O . TYR A 1 196 ? 4.478 1.842 0.784 1.00 90.69 196 TYR A O 1
ATOM 1454 N N . GLU A 1 197 ? 2.788 0.386 0.521 1.00 90.00 197 GLU A N 1
ATOM 1455 C CA . GLU A 1 197 ? 3.587 -0.776 0.136 1.00 90.00 197 GLU A CA 1
ATOM 1456 C C . GLU A 1 197 ? 4.384 -0.526 -1.143 1.00 90.00 197 GLU A C 1
ATOM 1458 O O . GLU A 1 197 ? 5.560 -0.882 -1.206 1.00 90.00 197 GLU A O 1
ATOM 1463 N N . VAL A 1 198 ? 3.779 0.123 -2.144 1.00 90.44 198 VAL A N 1
ATOM 1464 C CA . VAL A 1 198 ? 4.468 0.474 -3.395 1.00 90.44 198 VAL A CA 1
ATOM 1465 C C . VAL A 1 198 ? 5.578 1.485 -3.122 1.00 90.44 198 VAL A C 1
ATOM 1467 O O . VAL A 1 198 ? 6.698 1.316 -3.599 1.00 90.44 198 VAL A O 1
ATOM 1470 N N . ASN A 1 199 ? 5.317 2.504 -2.300 1.00 89.88 199 ASN A N 1
ATOM 1471 C CA . ASN A 1 199 ? 6.331 3.500 -1.947 1.00 89.88 199 ASN A CA 1
ATOM 1472 C C . ASN A 1 199 ? 7.491 2.900 -1.142 1.00 89.88 199 ASN A C 1
ATOM 1474 O O . ASN A 1 199 ? 8.653 3.240 -1.376 1.00 89.88 199 ASN A O 1
ATOM 1478 N N . LEU A 1 200 ? 7.195 1.988 -0.213 1.00 90.38 200 LEU A N 1
ATOM 1479 C CA . LEU A 1 200 ? 8.215 1.251 0.527 1.00 90.38 200 LEU A CA 1
ATOM 1480 C C . LEU A 1 200 ? 9.038 0.356 -0.408 1.00 90.38 200 LEU A C 1
ATOM 1482 O O . LEU A 1 200 ? 10.263 0.316 -0.306 1.00 90.38 200 LEU A O 1
ATOM 1486 N N . ALA A 1 201 ? 8.380 -0.317 -1.350 1.00 89.94 201 ALA A N 1
ATOM 1487 C CA . ALA A 1 201 ? 9.038 -1.173 -2.323 1.00 89.94 201 ALA A CA 1
ATOM 1488 C C . ALA A 1 201 ? 9.926 -0.400 -3.300 1.00 89.94 201 ALA A C 1
ATOM 1490 O O . ALA A 1 201 ? 11.024 -0.869 -3.589 1.00 89.94 201 ALA A O 1
ATOM 1491 N N . ARG A 1 202 ? 9.508 0.793 -3.751 1.00 89.44 202 ARG A N 1
ATOM 1492 C CA . ARG A 1 202 ? 10.343 1.696 -4.564 1.00 89.44 202 ARG A CA 1
ATOM 1493 C C . ARG A 1 202 ? 11.638 2.033 -3.826 1.00 89.44 202 ARG A C 1
ATOM 1495 O O . ARG A 1 202 ? 12.717 1.756 -4.334 1.00 89.44 202 ARG A O 1
ATOM 1502 N N . LYS A 1 203 ? 11.535 2.491 -2.572 1.00 89.81 203 LYS A N 1
ATOM 1503 C CA . LYS A 1 203 ? 12.709 2.774 -1.723 1.00 89.81 203 LYS A CA 1
ATOM 1504 C C . LYS A 1 203 ? 13.599 1.549 -1.528 1.00 89.81 203 LYS A C 1
ATOM 1506 O O . LYS A 1 203 ? 14.821 1.666 -1.530 1.00 89.81 203 LYS A O 1
ATOM 1511 N N . PHE A 1 204 ? 12.997 0.376 -1.335 1.00 89.12 204 PHE A N 1
ATOM 1512 C CA . PHE A 1 204 ? 13.736 -0.871 -1.177 1.00 89.12 204 PHE A CA 1
ATOM 1513 C C . PHE A 1 204 ? 14.480 -1.261 -2.461 1.00 89.12 204 PHE A C 1
ATOM 1515 O O . PHE A 1 204 ? 15.665 -1.580 -2.406 1.00 89.12 204 PHE A O 1
ATOM 1522 N N . ARG A 1 205 ? 13.809 -1.198 -3.615 1.00 89.50 205 ARG A N 1
ATOM 1523 C CA . ARG A 1 205 ? 14.402 -1.440 -4.934 1.00 89.50 205 ARG A CA 1
ATOM 1524 C C . ARG A 1 205 ? 15.593 -0.517 -5.156 1.00 89.50 205 ARG A C 1
ATOM 1526 O O . ARG A 1 205 ? 16.683 -1.011 -5.412 1.00 89.50 205 ARG A O 1
ATOM 1533 N N . ASP A 1 206 ? 15.389 0.785 -4.993 1.00 88.62 206 ASP A N 1
ATOM 1534 C CA . ASP A 1 206 ? 16.403 1.798 -5.295 1.00 88.62 206 ASP A CA 1
ATOM 1535 C C . ASP A 1 206 ? 17.642 1.665 -4.392 1.00 88.62 206 ASP A C 1
ATOM 1537 O O . ASP A 1 206 ? 18.747 2.012 -4.799 1.00 88.62 206 ASP A O 1
ATOM 1541 N N . ARG A 1 207 ? 17.479 1.126 -3.175 1.00 88.56 207 ARG A N 1
ATOM 1542 C CA . ARG A 1 207 ? 18.576 0.948 -2.213 1.00 88.56 207 ARG A CA 1
ATOM 1543 C C . ARG A 1 207 ? 19.279 -0.410 -2.295 1.00 88.56 207 ARG A C 1
ATOM 1545 O O . ARG A 1 207 ? 20.468 -0.478 -2.001 1.00 88.56 207 ARG A O 1
ATOM 1552 N N . PHE A 1 208 ? 18.565 -1.490 -2.624 1.00 85.88 208 PHE A N 1
ATOM 1553 C CA . PHE A 1 208 ? 19.080 -2.864 -2.493 1.00 85.88 208 PHE A CA 1
ATOM 1554 C C . PHE A 1 208 ? 19.167 -3.651 -3.801 1.00 85.88 208 PHE A C 1
ATOM 1556 O O . PHE A 1 208 ? 19.840 -4.682 -3.834 1.00 85.88 208 PHE A O 1
ATOM 1563 N N . MET A 1 209 ? 18.494 -3.225 -4.872 1.00 89.88 209 MET A N 1
ATOM 1564 C CA . MET A 1 209 ? 18.538 -3.935 -6.149 1.00 89.88 209 MET A CA 1
ATOM 1565 C C . MET A 1 209 ? 19.552 -3.282 -7.086 1.00 89.88 209 MET A C 1
ATOM 1567 O O . MET A 1 209 ? 19.324 -2.196 -7.608 1.00 89.88 209 MET A O 1
ATOM 1571 N N . GLY A 1 210 ? 20.660 -3.983 -7.335 1.00 90.31 210 GLY A N 1
ATOM 1572 C CA . GLY A 1 210 ? 21.571 -3.648 -8.428 1.00 90.31 210 GLY A CA 1
ATOM 1573 C C . GLY A 1 210 ? 20.943 -3.899 -9.811 1.00 90.31 210 GLY A C 1
ATOM 1574 O O . GLY A 1 210 ? 19.896 -4.550 -9.902 1.00 90.31 210 GLY A O 1
ATOM 1575 N N . PRO A 1 211 ? 21.586 -3.433 -10.897 1.00 87.44 211 PRO A N 1
ATOM 1576 C CA . PRO A 1 211 ? 21.046 -3.499 -12.260 1.00 87.44 211 PRO A CA 1
ATOM 1577 C C . PRO A 1 211 ? 20.732 -4.931 -12.727 1.00 87.44 211 PRO A C 1
ATOM 1579 O O . PRO A 1 211 ? 19.708 -5.166 -13.368 1.00 87.44 211 PRO A O 1
ATOM 1582 N N . GLU A 1 212 ? 21.550 -5.912 -12.342 1.00 88.56 212 GLU A N 1
ATOM 1583 C CA . GLU A 1 212 ? 21.321 -7.337 -12.625 1.00 88.56 212 GLU A CA 1
ATOM 1584 C C . GLU A 1 212 ? 20.036 -7.845 -11.955 1.00 88.56 212 GLU A C 1
ATOM 1586 O O . GLU A 1 212 ? 19.126 -8.356 -12.609 1.00 88.56 212 GLU A O 1
ATOM 1591 N N . THR A 1 213 ? 19.925 -7.661 -10.638 1.00 91.75 213 THR A N 1
ATOM 1592 C CA . THR A 1 213 ? 18.760 -8.077 -9.845 1.00 91.75 213 THR A CA 1
ATOM 1593 C C . THR A 1 213 ? 17.485 -7.395 -10.331 1.00 91.75 213 THR A C 1
ATOM 1595 O O . THR A 1 213 ? 16.426 -8.017 -10.382 1.00 91.75 213 THR A O 1
ATOM 1598 N N . LEU A 1 214 ? 17.588 -6.126 -10.715 1.00 90.25 214 LEU A N 1
ATOM 1599 C CA . LEU A 1 214 ? 16.491 -5.324 -11.242 1.00 90.25 214 LEU A CA 1
ATOM 1600 C C . LEU A 1 214 ? 16.026 -5.837 -12.616 1.00 90.25 214 LEU A C 1
ATOM 1602 O O . LEU A 1 214 ? 14.825 -5.962 -12.849 1.00 90.25 214 LEU A O 1
ATOM 1606 N N . THR A 1 215 ? 16.957 -6.248 -13.479 1.00 87.88 215 THR A N 1
ATOM 1607 C CA . THR A 1 215 ? 16.644 -6.906 -14.759 1.00 87.88 215 THR A CA 1
ATOM 1608 C C . THR A 1 215 ? 15.889 -8.213 -14.532 1.00 87.88 215 THR A C 1
ATOM 1610 O O . THR A 1 215 ? 14.809 -8.418 -15.089 1.00 87.88 215 THR A O 1
ATOM 1613 N N . GLY A 1 216 ? 16.392 -9.076 -13.644 1.00 91.31 216 GLY A N 1
ATOM 1614 C CA . GLY A 1 216 ? 15.703 -10.322 -13.310 1.00 91.31 216 GLY A CA 1
ATOM 1615 C C . GLY A 1 216 ? 14.328 -10.098 -12.675 1.00 91.31 216 GLY A C 1
ATOM 1616 O O . GLY A 1 216 ? 13.381 -10.816 -12.994 1.00 91.31 216 GLY A O 1
ATOM 1617 N N . TYR A 1 217 ? 14.175 -9.062 -11.846 1.00 92.38 217 TYR A N 1
ATOM 1618 C CA . TYR A 1 217 ? 12.880 -8.668 -11.288 1.00 92.38 217 TYR A CA 1
ATOM 1619 C C . TYR A 1 217 ? 11.863 -8.317 -12.382 1.00 92.38 217 TYR A C 1
ATOM 1621 O O . TYR A 1 217 ? 10.720 -8.780 -12.328 1.00 92.38 217 TYR A O 1
ATOM 1629 N N . TYR A 1 218 ? 12.257 -7.541 -13.396 1.00 89.75 218 TYR A N 1
ATOM 1630 C CA . TYR A 1 218 ? 11.345 -7.184 -14.484 1.00 89.75 218 TYR A CA 1
ATOM 1631 C C . TYR A 1 218 ? 10.946 -8.389 -15.331 1.00 89.75 218 TYR A C 1
ATOM 1633 O O . TYR A 1 218 ? 9.775 -8.524 -15.674 1.00 89.75 218 TYR A O 1
ATOM 1641 N N . VAL A 1 219 ? 11.866 -9.322 -15.570 1.00 87.88 219 VAL A N 1
ATOM 1642 C CA . VAL A 1 219 ? 11.572 -10.563 -16.300 1.00 87.88 219 VAL A CA 1
ATOM 1643 C C . VAL A 1 219 ? 10.568 -11.429 -15.540 1.00 87.88 219 VAL A C 1
ATOM 1645 O O . VAL A 1 219 ? 9.585 -11.896 -16.114 1.00 87.88 219 VAL A O 1
ATOM 1648 N N . ILE A 1 220 ? 10.758 -11.599 -14.230 1.00 89.75 220 ILE A N 1
ATOM 1649 C CA . ILE A 1 220 ? 9.799 -12.322 -13.387 1.00 89.75 220 ILE A CA 1
ATOM 1650 C C . ILE A 1 220 ? 8.448 -11.599 -13.377 1.00 89.75 220 ILE A C 1
ATOM 1652 O O . ILE A 1 220 ? 7.397 -12.231 -13.505 1.00 89.75 220 ILE A O 1
ATOM 1656 N N . SER A 1 221 ? 8.454 -10.274 -13.227 1.00 89.94 221 SER A N 1
ATOM 1657 C CA . SER A 1 221 ? 7.216 -9.503 -13.135 1.00 89.94 221 SER A CA 1
ATOM 1658 C C . SER A 1 221 ? 6.422 -9.508 -14.439 1.00 89.94 221 SER A C 1
ATOM 1660 O O . SER A 1 221 ? 5.199 -9.591 -14.380 1.00 89.94 221 SER A O 1
ATOM 1662 N N . ALA A 1 222 ? 7.082 -9.548 -15.597 1.00 84.94 222 ALA A N 1
ATOM 1663 C CA . ALA A 1 222 ? 6.435 -9.709 -16.894 1.00 84.94 222 ALA A CA 1
ATOM 1664 C C . ALA A 1 222 ? 5.606 -11.004 -17.000 1.00 84.94 222 ALA A C 1
ATOM 1666 O O . ALA A 1 222 ? 4.549 -11.008 -17.628 1.00 84.94 222 ALA A O 1
ATOM 1667 N N . VAL A 1 223 ? 6.044 -12.088 -16.351 1.00 87.31 223 VAL A N 1
ATOM 1668 C CA . VAL A 1 223 ? 5.318 -13.370 -16.327 1.00 87.31 223 VAL A CA 1
ATOM 1669 C C . VAL A 1 223 ? 4.251 -13.386 -15.231 1.00 87.31 223 VAL A C 1
ATOM 1671 O O . VAL A 1 223 ? 3.123 -13.828 -15.448 1.00 87.31 223 VAL A O 1
ATOM 1674 N N . ILE A 1 224 ? 4.587 -12.893 -14.038 1.00 86.62 224 ILE A N 1
ATOM 1675 C CA . ILE A 1 224 ? 3.714 -12.983 -12.862 1.00 86.62 224 ILE A CA 1
ATOM 1676 C C . ILE A 1 224 ? 2.573 -11.953 -12.907 1.00 86.62 224 ILE A C 1
ATOM 1678 O O . ILE A 1 224 ? 1.443 -12.277 -12.539 1.00 86.62 224 ILE A O 1
ATOM 1682 N N . ALA A 1 225 ? 2.818 -10.725 -13.366 1.00 89.25 225 ALA A N 1
ATOM 1683 C CA . ALA A 1 225 ? 1.818 -9.656 -13.391 1.00 89.25 225 ALA A CA 1
ATOM 1684 C C . ALA A 1 225 ? 0.539 -9.995 -14.186 1.00 89.25 225 ALA A C 1
ATOM 1686 O O . ALA A 1 225 ? -0.552 -9.780 -13.647 1.00 89.25 225 ALA A O 1
ATOM 1687 N N . PRO A 1 226 ? 0.597 -10.551 -15.416 1.00 89.25 226 PRO A N 1
ATOM 1688 C CA . PRO A 1 226 ? -0.618 -10.941 -16.129 1.00 89.25 226 PRO A CA 1
ATOM 1689 C C . PRO A 1 226 ? -1.374 -12.069 -15.413 1.00 89.25 226 PRO A C 1
ATOM 1691 O O . PRO A 1 226 ? -2.605 -12.052 -15.386 1.00 89.25 226 PRO A O 1
ATOM 1694 N N . LEU A 1 227 ? -0.669 -13.006 -14.765 1.00 87.81 227 LEU A N 1
ATOM 1695 C CA . LEU A 1 227 ? -1.296 -14.066 -13.967 1.00 87.81 227 LEU A CA 1
ATOM 1696 C C . LEU A 1 227 ? -2.025 -13.502 -12.740 1.00 87.81 227 LEU A C 1
ATOM 1698 O O . LEU A 1 227 ? -3.153 -13.908 -12.464 1.00 87.81 227 LEU A O 1
ATOM 1702 N N . ILE A 1 228 ? -1.422 -12.529 -12.048 1.00 90.75 228 ILE A N 1
ATOM 1703 C CA . ILE A 1 228 ? -2.042 -11.813 -10.923 1.00 90.75 228 ILE A CA 1
ATOM 1704 C C . ILE A 1 228 ? -3.312 -11.082 -11.373 1.00 90.75 228 ILE A C 1
ATOM 1706 O O . ILE A 1 228 ? -4.332 -11.150 -10.689 1.00 90.75 228 ILE A O 1
ATOM 1710 N N . ARG A 1 229 ? -3.274 -10.401 -12.528 1.00 88.31 229 ARG A N 1
ATOM 1711 C CA . ARG A 1 229 ? -4.440 -9.680 -13.067 1.00 88.31 229 ARG A CA 1
ATOM 1712 C C . ARG A 1 229 ? -5.568 -10.625 -13.476 1.00 88.31 229 ARG A C 1
ATOM 1714 O O . ARG A 1 229 ? -6.732 -10.311 -13.251 1.00 88.31 229 ARG A O 1
ATOM 1721 N N . LYS A 1 230 ? -5.228 -11.778 -14.058 1.00 93.00 230 LYS A N 1
ATOM 1722 C CA . LYS A 1 230 ? -6.207 -12.748 -14.565 1.00 93.00 230 LYS A CA 1
ATOM 1723 C C . LYS A 1 230 ? -6.856 -13.576 -13.454 1.00 93.00 230 LYS A C 1
ATOM 1725 O O . LYS A 1 230 ? -8.049 -13.855 -13.524 1.00 93.00 230 LYS A O 1
ATOM 1730 N N . PHE A 1 231 ? -6.101 -13.965 -12.426 1.00 93.62 231 PHE A N 1
ATOM 1731 C CA . PHE A 1 231 ? -6.570 -14.901 -11.404 1.00 93.62 231 PHE A CA 1
ATOM 1732 C C . PHE A 1 231 ? -6.548 -14.283 -10.001 1.00 93.62 231 PHE A C 1
ATOM 1734 O O . PHE A 1 231 ? -5.492 -14.105 -9.392 1.00 93.62 231 PHE A O 1
ATOM 1741 N N . LYS A 1 232 ? -7.738 -14.050 -9.424 1.00 93.00 232 LYS A N 1
ATOM 1742 C CA . LYS A 1 232 ? -7.893 -13.496 -8.062 1.00 93.00 232 LYS A CA 1
ATOM 1743 C C . LYS A 1 232 ? -7.175 -14.322 -6.986 1.00 93.00 232 LYS A C 1
ATOM 1745 O O . LYS A 1 232 ? -6.609 -13.752 -6.059 1.00 93.00 232 LYS A O 1
ATOM 1750 N N . VAL A 1 233 ? -7.161 -15.650 -7.125 1.00 93.88 233 VAL A N 1
ATOM 1751 C CA . VAL A 1 233 ? -6.464 -16.558 -6.194 1.00 93.88 233 VAL A CA 1
ATOM 1752 C C . VAL A 1 233 ? -4.951 -16.332 -6.234 1.00 93.88 233 VAL A C 1
ATOM 1754 O O . VAL A 1 233 ? -4.314 -16.262 -5.186 1.00 93.88 233 VAL A O 1
ATOM 1757 N N . VAL A 1 234 ? -4.379 -16.143 -7.428 1.00 90.31 234 VAL A N 1
ATOM 1758 C CA . VAL A 1 234 ? -2.948 -15.850 -7.599 1.00 90.31 234 VAL A CA 1
ATOM 1759 C C . VAL A 1 234 ? -2.610 -14.490 -6.997 1.00 90.31 234 VAL A C 1
ATOM 1761 O O . VAL A 1 234 ? -1.621 -14.387 -6.278 1.00 90.31 234 VAL A O 1
ATOM 1764 N N . ARG A 1 235 ? -3.454 -13.468 -7.203 1.00 92.38 235 ARG A N 1
ATOM 1765 C CA . ARG A 1 235 ? -3.302 -12.158 -6.547 1.00 92.38 235 ARG A CA 1
ATOM 1766 C C . ARG A 1 235 ? -3.288 -12.278 -5.026 1.00 92.38 235 ARG A C 1
ATOM 1768 O O . ARG A 1 235 ? -2.400 -11.731 -4.380 1.00 92.38 235 ARG A O 1
ATOM 1775 N N . TRP A 1 236 ? -4.243 -13.009 -4.455 1.00 94.31 236 TRP A N 1
ATOM 1776 C CA . TRP A 1 236 ? -4.316 -13.228 -3.010 1.00 94.31 236 TRP A CA 1
ATOM 1777 C C . TRP A 1 236 ? -3.075 -13.956 -2.472 1.00 94.31 236 TRP A C 1
ATOM 1779 O O . TRP A 1 236 ? -2.509 -13.549 -1.456 1.00 94.31 236 TRP A O 1
ATOM 1789 N N . LEU A 1 237 ? -2.608 -14.990 -3.178 1.00 90.94 237 LEU A N 1
ATOM 1790 C CA . LEU A 1 237 ? -1.426 -15.762 -2.797 1.00 90.94 237 LEU A CA 1
ATOM 1791 C C . LEU A 1 237 ? -0.144 -14.923 -2.890 1.00 90.94 237 LEU A C 1
ATOM 1793 O O . LEU A 1 237 ? 0.646 -14.898 -1.945 1.00 90.94 237 LEU A O 1
ATOM 1797 N N . ALA A 1 238 ? 0.039 -14.201 -3.998 1.00 89.94 238 ALA A N 1
ATOM 1798 C CA . ALA A 1 238 ? 1.166 -13.300 -4.212 1.00 89.94 238 ALA A CA 1
ATOM 1799 C C . ALA A 1 238 ? 1.201 -12.205 -3.142 1.00 89.94 238 ALA A C 1
ATOM 1801 O O . ALA A 1 238 ? 2.254 -11.943 -2.562 1.00 89.94 238 ALA A O 1
ATOM 1802 N N . TYR A 1 239 ? 0.047 -11.626 -2.806 1.00 92.31 239 TYR A N 1
ATOM 1803 C CA . TYR A 1 239 ? -0.040 -10.643 -1.736 1.00 92.31 239 TYR A CA 1
ATOM 1804 C C . TYR A 1 239 ? 0.391 -11.239 -0.386 1.00 92.31 239 TYR A C 1
ATOM 1806 O O . TYR A 1 239 ? 1.299 -10.718 0.258 1.00 92.31 239 TYR A O 1
ATOM 1814 N N . ARG A 1 240 ? -0.192 -12.378 0.009 1.00 90.56 240 ARG A N 1
ATOM 1815 C CA . ARG A 1 240 ? 0.015 -12.989 1.334 1.00 90.56 240 ARG A CA 1
ATOM 1816 C C . ARG A 1 240 ? 1.418 -13.566 1.544 1.00 90.56 240 ARG A C 1
ATOM 1818 O O . ARG A 1 240 ? 1.940 -13.520 2.661 1.00 90.56 240 ARG A O 1
ATOM 1825 N N . ILE A 1 241 ? 2.012 -14.152 0.505 1.00 88.00 241 ILE A N 1
ATOM 1826 C CA . ILE A 1 241 ? 3.325 -14.810 0.594 1.00 88.00 241 ILE A CA 1
ATOM 1827 C C . ILE A 1 241 ? 4.454 -13.837 0.274 1.00 88.00 241 ILE A C 1
ATOM 1829 O O . ILE A 1 241 ? 5.462 -13.834 0.976 1.00 88.00 241 ILE A O 1
ATOM 1833 N N . LEU A 1 242 ? 4.300 -13.024 -0.770 1.00 88.38 242 LEU A N 1
ATOM 1834 C CA . LEU A 1 242 ? 5.381 -12.191 -1.282 1.00 88.38 242 LEU A CA 1
ATOM 1835 C C . LEU A 1 242 ? 5.278 -10.763 -0.744 1.00 88.38 242 LEU A C 1
ATOM 1837 O O . LEU A 1 242 ? 6.181 -10.309 -0.045 1.00 88.38 242 LEU A O 1
ATOM 1841 N N . VAL A 1 243 ? 4.169 -10.070 -1.026 1.00 89.19 243 VAL A N 1
ATOM 1842 C CA . VAL A 1 243 ? 4.029 -8.631 -0.733 1.00 89.19 243 VAL A CA 1
ATOM 1843 C C . VAL A 1 243 ? 4.086 -8.368 0.767 1.00 89.19 243 VAL A C 1
ATOM 1845 O O . VAL A 1 243 ? 4.913 -7.576 1.204 1.00 89.19 243 VAL A O 1
ATOM 1848 N N . THR A 1 244 ? 3.298 -9.082 1.577 1.00 89.94 244 THR A N 1
ATOM 1849 C CA . THR A 1 244 ? 3.306 -8.909 3.039 1.00 89.94 244 THR A CA 1
ATOM 1850 C C . THR A 1 244 ? 4.701 -9.135 3.634 1.00 89.94 244 THR A C 1
ATOM 1852 O O . THR A 1 244 ? 5.118 -8.412 4.532 1.00 89.94 244 THR A O 1
ATOM 1855 N N . ARG A 1 245 ? 5.462 -10.108 3.116 1.00 88.12 245 ARG A N 1
ATOM 1856 C CA . ARG A 1 245 ? 6.798 -10.449 3.637 1.00 88.12 245 ARG A CA 1
ATOM 1857 C C . ARG A 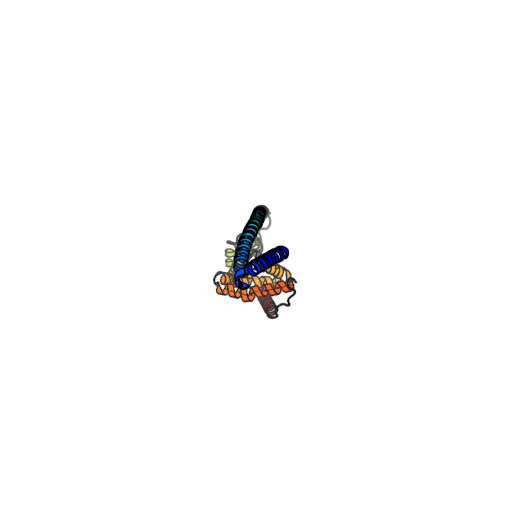1 245 ? 7.872 -9.461 3.207 1.00 88.12 245 ARG A C 1
ATOM 1859 O O . ARG A 1 245 ? 8.747 -9.146 4.011 1.00 88.12 245 ARG A O 1
ATOM 1866 N N . LEU A 1 246 ? 7.778 -8.956 1.979 1.00 87.06 246 LEU A N 1
ATOM 1867 C CA . LEU A 1 246 ? 8.628 -7.880 1.477 1.00 87.06 246 LEU A CA 1
ATOM 1868 C C . LEU A 1 246 ? 8.384 -6.580 2.244 1.00 87.06 246 LEU A C 1
ATOM 1870 O O . LEU A 1 246 ? 9.350 -5.924 2.620 1.00 87.06 246 LEU A O 1
ATOM 1874 N N . VAL A 1 247 ? 7.122 -6.242 2.521 1.00 89.50 247 VAL A N 1
ATOM 1875 C CA . VAL A 1 247 ? 6.757 -5.057 3.309 1.00 89.50 247 VAL A CA 1
ATOM 1876 C C . VAL A 1 247 ? 7.273 -5.189 4.739 1.00 89.50 247 VAL A C 1
ATOM 1878 O O . VAL A 1 247 ? 8.023 -4.323 5.173 1.00 89.50 247 VAL A O 1
ATOM 1881 N N . ASP A 1 248 ? 6.994 -6.303 5.428 1.00 88.88 248 ASP A N 1
ATOM 1882 C CA . ASP A 1 248 ? 7.512 -6.559 6.783 1.00 88.88 248 ASP A CA 1
ATOM 1883 C C . ASP A 1 248 ? 9.044 -6.430 6.851 1.00 88.88 248 ASP A C 1
ATOM 1885 O O . ASP A 1 248 ? 9.596 -5.879 7.805 1.00 88.88 248 ASP A O 1
ATOM 1889 N N . TYR A 1 249 ? 9.746 -6.960 5.843 1.00 87.94 249 TYR A N 1
ATOM 1890 C CA . TYR A 1 249 ? 11.200 -6.867 5.763 1.00 87.94 249 TYR A CA 1
ATOM 1891 C C . TYR A 1 249 ? 11.669 -5.434 5.494 1.00 87.94 249 TYR A C 1
ATOM 1893 O O . TYR A 1 249 ? 12.576 -4.954 6.169 1.00 87.94 249 TYR A O 1
ATOM 1901 N N . GLY A 1 250 ? 11.040 -4.738 4.546 1.00 88.12 250 GLY A N 1
ATOM 1902 C CA . GLY A 1 250 ? 11.351 -3.350 4.219 1.00 88.12 250 GLY A CA 1
ATOM 1903 C C . GLY A 1 250 ? 11.150 -2.417 5.412 1.00 88.12 250 GLY A C 1
ATOM 1904 O O . GLY A 1 250 ? 12.018 -1.600 5.698 1.00 88.12 250 GLY A O 1
ATOM 1905 N N . GLU A 1 251 ? 10.058 -2.569 6.159 1.00 90.00 251 GLU A N 1
ATOM 1906 C CA . GLU A 1 251 ? 9.785 -1.755 7.348 1.00 90.00 251 GLU A CA 1
ATOM 1907 C C . GLU A 1 251 ? 10.839 -1.920 8.441 1.00 90.00 251 GLU A C 1
ATOM 1909 O O . GLU A 1 251 ? 11.206 -0.939 9.087 1.00 90.00 251 GLU A O 1
ATOM 1914 N N . TRP A 1 252 ? 11.343 -3.141 8.625 1.00 88.00 252 TRP A N 1
ATOM 1915 C CA . TRP A 1 252 ? 12.430 -3.423 9.561 1.00 88.00 252 TRP A CA 1
ATOM 1916 C C . TRP A 1 252 ? 13.759 -2.830 9.100 1.00 88.00 252 TRP A C 1
ATOM 1918 O O . TRP A 1 252 ? 14.468 -2.232 9.899 1.00 88.00 252 TRP A O 1
ATOM 1928 N N . VAL A 1 253 ? 14.077 -2.936 7.807 1.00 88.00 253 VAL A N 1
ATOM 1929 C CA . VAL A 1 253 ? 15.300 -2.349 7.237 1.00 88.00 253 VAL A CA 1
ATOM 1930 C C . VAL A 1 253 ? 15.300 -0.818 7.313 1.00 88.00 253 VAL A C 1
ATOM 1932 O O . VAL A 1 253 ? 16.356 -0.212 7.466 1.00 88.00 253 VAL A O 1
ATOM 1935 N N . PHE A 1 254 ? 14.136 -0.183 7.185 1.00 87.88 254 PHE A N 1
ATOM 1936 C CA . PHE A 1 254 ? 13.988 1.272 7.264 1.00 87.88 254 PHE A CA 1
ATOM 1937 C C . PHE A 1 254 ? 13.597 1.773 8.668 1.00 87.88 254 PHE A C 1
ATOM 1939 O O . PHE A 1 254 ? 13.099 2.891 8.779 1.00 87.88 254 PHE A O 1
ATOM 1946 N N . GLU A 1 255 ? 13.805 0.960 9.713 1.00 73.50 255 GLU A N 1
ATOM 1947 C CA . GLU A 1 255 ? 13.638 1.317 11.137 1.00 73.50 255 GLU A CA 1
ATOM 1948 C C . GLU A 1 255 ? 12.256 1.888 11.509 1.00 73.50 255 GLU A C 1
ATOM 1950 O O . GLU A 1 255 ? 12.093 2.595 12.499 1.00 73.50 255 GLU A O 1
ATOM 1955 N N . ARG A 1 256 ? 11.210 1.556 10.743 1.00 67.12 256 ARG A N 1
ATOM 1956 C CA . ARG A 1 256 ? 9.840 2.019 11.029 1.00 67.12 256 ARG A CA 1
ATOM 1957 C C . ARG A 1 256 ? 9.105 1.167 12.062 1.00 67.12 256 ARG A C 1
ATOM 1959 O O . ARG A 1 256 ? 8.027 1.549 12.508 1.00 67.12 256 ARG A O 1
ATOM 1966 N N . LYS A 1 257 ? 9.660 0.014 12.442 1.00 66.19 257 LYS A N 1
ATOM 1967 C CA . LYS A 1 257 ? 9.124 -0.868 13.487 1.00 66.19 257 LYS A CA 1
ATOM 1968 C C . LYS A 1 257 ? 10.245 -1.293 14.436 1.00 66.19 257 LYS A C 1
ATOM 1970 O O . LYS A 1 257 ? 11.210 -1.904 13.998 1.00 66.19 257 LYS A O 1
ATOM 1975 N N . GLU A 1 258 ? 10.046 -1.074 15.738 1.00 61.53 258 GLU A N 1
ATOM 1976 C CA . GLU A 1 258 ? 10.910 -1.575 16.829 1.00 61.53 258 GLU A CA 1
ATOM 1977 C C . GLU A 1 258 ? 10.945 -3.112 16.932 1.00 61.53 258 GLU A C 1
ATOM 1979 O O . GLU A 1 258 ? 11.811 -3.687 17.588 1.00 61.53 258 GLU A O 1
ATOM 1984 N N . LYS A 1 259 ? 9.995 -3.817 16.303 1.00 56.22 259 LYS A N 1
ATOM 1985 C CA . LYS A 1 259 ? 9.897 -5.277 16.408 1.00 56.22 259 LYS A CA 1
ATOM 1986 C C . LYS A 1 259 ? 10.845 -5.984 15.442 1.00 56.22 259 LYS A C 1
ATOM 1988 O O . LYS A 1 259 ? 10.893 -5.685 14.249 1.00 56.22 259 LYS A O 1
ATOM 1993 N N . THR A 1 260 ? 11.532 -6.999 15.964 1.00 64.56 260 THR A N 1
ATOM 1994 C CA . THR A 1 260 ? 12.356 -7.940 15.201 1.00 64.56 260 THR A CA 1
ATOM 1995 C C . THR A 1 260 ? 11.552 -8.560 14.055 1.00 64.56 260 THR A C 1
ATOM 1997 O O . THR A 1 260 ? 10.424 -9.030 14.229 1.00 64.56 260 THR A O 1
ATOM 2000 N N . THR A 1 261 ? 12.121 -8.553 12.846 1.00 72.00 261 THR A N 1
ATOM 2001 C CA . THR A 1 261 ? 11.507 -9.226 11.698 1.00 72.00 261 THR A CA 1
ATOM 2002 C C . THR A 1 261 ? 11.339 -10.709 11.979 1.00 72.00 261 THR A C 1
ATOM 2004 O O . THR A 1 261 ? 12.229 -11.367 12.520 1.00 72.00 261 THR A O 1
ATOM 2007 N N . ARG A 1 262 ? 10.215 -11.276 11.530 1.00 80.38 262 ARG A N 1
ATOM 2008 C CA . ARG A 1 262 ? 10.054 -12.732 11.513 1.00 80.38 262 ARG A CA 1
ATOM 2009 C C . ARG A 1 262 ? 11.180 -13.331 10.651 1.00 80.38 262 ARG A C 1
ATOM 2011 O O . ARG A 1 262 ? 11.346 -12.883 9.513 1.00 80.38 262 ARG A O 1
ATOM 2018 N N . PRO A 1 263 ? 11.901 -14.366 11.119 1.00 85.88 263 PRO A N 1
ATOM 2019 C CA . PRO A 1 263 ? 13.008 -14.975 10.370 1.00 85.88 263 PRO A CA 1
ATOM 2020 C C . PRO A 1 263 ? 12.571 -15.455 8.979 1.00 85.88 263 PRO A C 1
ATOM 2022 O O . PRO A 1 263 ? 13.320 -15.347 8.010 1.00 85.88 263 PRO A O 1
ATOM 2025 N N . LEU A 1 264 ? 11.309 -15.878 8.858 1.00 82.12 264 LEU A N 1
ATOM 2026 C CA . LEU A 1 264 ? 10.687 -16.252 7.593 1.00 82.12 264 LEU A CA 1
ATOM 2027 C C . LEU A 1 264 ? 10.658 -15.102 6.571 1.00 82.12 264 LEU A C 1
ATOM 2029 O O . LEU A 1 264 ? 10.940 -15.330 5.400 1.00 82.12 264 LEU A O 1
ATOM 2033 N N . SER A 1 265 ? 10.351 -13.869 6.990 1.00 85.25 265 SER A N 1
ATOM 2034 C CA . SER A 1 265 ? 10.305 -12.716 6.077 1.00 85.25 265 SER A CA 1
ATOM 2035 C C . SER A 1 265 ? 11.700 -12.399 5.529 1.00 85.25 265 SER A C 1
ATOM 2037 O O . SER A 1 265 ? 11.848 -12.130 4.341 1.00 85.25 265 SER A O 1
ATOM 2039 N N . LYS A 1 266 ? 12.743 -12.526 6.361 1.00 88.44 266 LYS A N 1
ATOM 2040 C CA . LYS A 1 266 ? 14.141 -12.366 5.932 1.00 88.44 266 LYS A CA 1
ATOM 2041 C C . LYS A 1 266 ? 14.562 -13.459 4.946 1.00 88.44 266 LYS A C 1
ATOM 2043 O O . LYS A 1 266 ? 15.178 -13.154 3.927 1.00 88.44 266 LYS A O 1
ATOM 2048 N N . ALA A 1 267 ? 14.210 -14.715 5.227 1.00 89.69 267 ALA A N 1
ATOM 2049 C CA . ALA A 1 267 ? 14.513 -15.845 4.351 1.00 89.69 267 ALA A CA 1
ATOM 2050 C C . ALA A 1 267 ? 13.832 -15.711 2.979 1.00 89.69 267 ALA A C 1
ATOM 2052 O O . ALA A 1 267 ? 14.502 -15.837 1.957 1.00 89.69 267 ALA A O 1
ATOM 2053 N N . ILE A 1 268 ? 12.533 -15.387 2.952 1.00 87.62 268 ILE A N 1
ATOM 2054 C CA . ILE A 1 268 ? 11.767 -15.216 1.708 1.00 87.62 268 ILE A CA 1
ATOM 2055 C C . ILE A 1 268 ? 12.305 -14.037 0.894 1.00 87.62 268 ILE A C 1
ATOM 2057 O O . ILE A 1 268 ? 12.571 -14.199 -0.293 1.00 87.62 268 ILE A O 1
ATOM 2061 N N . SER A 1 269 ? 12.526 -12.875 1.518 1.00 87.19 269 SER A N 1
ATOM 2062 C CA . SER A 1 269 ? 13.052 -11.697 0.815 1.00 87.19 269 SER A CA 1
ATOM 2063 C C . SER A 1 269 ? 14.447 -11.953 0.240 1.00 87.19 269 SER A C 1
ATOM 2065 O O . SER A 1 269 ? 14.718 -11.578 -0.899 1.00 87.19 269 SER A O 1
ATOM 2067 N N . LYS A 1 270 ? 15.320 -12.655 0.977 1.00 91.56 270 LYS A N 1
ATOM 2068 C CA . LYS A 1 270 ? 16.649 -13.037 0.479 1.00 91.56 270 LYS A CA 1
ATOM 2069 C C . LYS A 1 270 ? 16.562 -14.036 -0.676 1.00 91.56 270 LYS A C 1
ATOM 2071 O O . LYS A 1 270 ? 17.248 -13.849 -1.673 1.00 91.56 270 LYS A O 1
ATOM 2076 N N . ALA A 1 271 ? 15.715 -15.060 -0.564 1.00 92.06 271 ALA A N 1
ATOM 2077 C CA . ALA A 1 271 ? 15.512 -16.044 -1.626 1.00 92.06 271 ALA A CA 1
ATOM 2078 C C . ALA A 1 271 ? 14.947 -15.399 -2.900 1.00 92.06 271 ALA A C 1
ATOM 2080 O O . ALA A 1 271 ? 15.399 -15.707 -3.999 1.00 92.06 271 ALA A O 1
ATOM 2081 N N . PHE A 1 272 ? 14.004 -14.464 -2.752 1.00 90.62 272 PHE A N 1
ATOM 2082 C CA . PHE A 1 272 ? 13.442 -13.713 -3.870 1.00 90.62 272 PHE A CA 1
ATOM 2083 C C . PHE A 1 272 ? 14.498 -12.846 -4.565 1.00 90.62 272 PHE A C 1
ATOM 2085 O O . PHE A 1 272 ? 14.626 -12.897 -5.784 1.00 90.62 272 PHE A O 1
ATOM 2092 N N . LEU A 1 273 ? 15.299 -12.094 -3.803 1.00 91.38 273 LEU A N 1
ATOM 2093 C CA . LEU A 1 273 ? 16.378 -11.279 -4.367 1.00 91.38 273 LEU A CA 1
ATOM 2094 C C . LEU A 1 273 ? 17.459 -12.123 -5.048 1.00 91.38 273 LEU A C 1
ATOM 2096 O O . LEU A 1 273 ? 17.929 -11.753 -6.120 1.00 91.38 273 LEU A O 1
ATOM 2100 N N . ASP A 1 274 ? 17.830 -13.260 -4.460 1.00 94.44 274 ASP A N 1
ATOM 2101 C CA . ASP A 1 274 ? 18.804 -14.178 -5.053 1.00 94.44 274 ASP A CA 1
ATOM 2102 C C . ASP A 1 274 ? 18.273 -14.802 -6.353 1.00 94.44 274 ASP A C 1
ATOM 2104 O O . ASP A 1 274 ? 19.006 -14.907 -7.336 1.00 94.44 274 ASP A O 1
ATOM 2108 N N . LEU A 1 275 ? 16.979 -15.141 -6.403 1.00 93.06 275 LEU A N 1
ATOM 2109 C CA . LEU A 1 275 ? 16.315 -15.597 -7.624 1.00 93.06 275 LEU A CA 1
ATOM 2110 C C . LEU A 1 275 ? 16.344 -14.518 -8.716 1.00 93.06 275 LEU A C 1
ATOM 2112 O O . LEU A 1 275 ? 16.741 -14.808 -9.845 1.00 93.06 275 LEU A O 1
ATOM 2116 N N . CYS A 1 276 ? 15.982 -13.277 -8.378 1.00 92.12 276 CYS A N 1
ATOM 2117 C CA . CYS A 1 276 ? 16.064 -12.142 -9.297 1.00 92.12 276 CYS A CA 1
ATOM 2118 C C . CYS A 1 276 ? 17.499 -11.942 -9.809 1.00 92.12 276 CYS A C 1
ATOM 2120 O O . CYS A 1 276 ? 17.708 -11.829 -11.012 1.00 92.12 276 CYS A O 1
ATOM 2122 N N . GLY A 1 277 ? 18.502 -11.969 -8.927 1.00 93.31 277 GLY A N 1
ATOM 2123 C CA . GLY A 1 277 ? 19.909 -11.830 -9.312 1.00 93.31 277 GLY A CA 1
ATOM 2124 C C . GLY A 1 277 ? 20.400 -12.966 -10.214 1.00 93.31 277 GLY A C 1
ATOM 2125 O O . GLY A 1 277 ? 21.083 -12.719 -11.204 1.00 93.31 277 GLY A O 1
ATOM 2126 N N . LYS A 1 278 ? 20.019 -14.217 -9.923 1.00 95.31 278 LYS A N 1
ATOM 2127 C CA . LYS A 1 278 ? 20.362 -15.388 -10.750 1.00 95.31 278 LYS A CA 1
ATOM 2128 C C . LYS A 1 278 ? 19.749 -15.324 -12.145 1.00 95.31 278 LYS A C 1
ATOM 2130 O O . LYS A 1 278 ? 20.411 -15.710 -13.102 1.00 95.31 278 LYS A O 1
ATOM 2135 N N . ILE A 1 279 ? 18.504 -14.862 -12.259 1.00 91.44 279 ILE A N 1
ATOM 2136 C CA . ILE A 1 279 ? 17.839 -14.684 -13.555 1.00 91.44 279 ILE A CA 1
ATOM 2137 C C . ILE A 1 279 ? 18.482 -13.524 -14.317 1.00 91.44 279 ILE A C 1
ATOM 2139 O O . ILE A 1 279 ? 18.814 -13.688 -15.485 1.00 91.44 279 ILE A O 1
ATOM 2143 N N . GLY A 1 280 ? 18.730 -12.396 -13.648 1.00 89.94 280 GLY A N 1
ATOM 2144 C CA . GLY A 1 280 ? 19.380 -11.230 -14.246 1.00 89.94 280 GLY A CA 1
ATOM 2145 C C . GLY A 1 280 ? 20.750 -11.543 -14.847 1.00 89.94 280 GLY A C 1
ATOM 2146 O O . GLY A 1 280 ? 20.980 -11.254 -16.015 1.00 89.94 280 GLY A O 1
ATOM 2147 N N . ARG A 1 281 ? 21.619 -12.225 -14.089 1.00 92.94 281 ARG A N 1
ATOM 2148 C CA . ARG A 1 281 ? 22.965 -12.634 -14.540 1.00 92.94 281 ARG A CA 1
ATOM 2149 C C . ARG A 1 281 ? 22.992 -13.680 -15.654 1.00 92.94 281 ARG A C 1
ATOM 2151 O O . ARG A 1 281 ? 24.049 -13.925 -16.208 1.00 92.94 281 ARG A O 1
ATOM 2158 N N . ARG A 1 282 ? 21.883 -14.380 -15.912 1.00 92.06 282 ARG A N 1
ATOM 2159 C CA . ARG A 1 282 ? 21.789 -15.312 -17.049 1.00 92.06 282 ARG A CA 1
ATOM 2160 C C . ARG A 1 282 ? 21.362 -14.621 -18.340 1.00 92.06 282 ARG A C 1
ATOM 2162 O O . ARG A 1 282 ? 21.468 -15.234 -19.395 1.00 92.06 282 ARG A O 1
ATOM 2169 N N . ILE A 1 283 ? 20.779 -13.430 -18.230 1.00 85.06 283 ILE A N 1
ATOM 2170 C CA . ILE A 1 283 ? 20.216 -12.683 -19.356 1.00 85.06 283 ILE A CA 1
ATOM 2171 C C . ILE A 1 283 ? 21.200 -11.620 -19.848 1.00 85.06 283 ILE A C 1
ATOM 2173 O O . ILE A 1 283 ? 21.250 -11.385 -21.053 1.00 85.06 283 ILE A O 1
ATOM 2177 N N . MET A 1 284 ? 21.948 -10.989 -18.934 1.00 74.88 284 MET A N 1
ATOM 2178 C CA . MET A 1 284 ? 23.132 -10.190 -19.276 1.00 74.88 284 MET A CA 1
ATOM 2179 C C . MET A 1 284 ? 24.302 -11.093 -19.652 1.00 74.88 284 MET A C 1
ATOM 2181 O O . MET A 1 284 ? 25.035 -10.709 -20.586 1.00 74.88 284 MET A O 1
#

pLDDT: mean 73.79, std 18.99, range [34.25, 95.81]

Radius of gyration: 46.95 Å; chains: 1; bounding box: 97×41×137 Å